Protein AF-A0A932SXC4-F1 (afdb_monomer)

Structure (mmCIF, N/CA/C/O backbone):
data_AF-A0A932SXC4-F1
#
_entry.id   AF-A0A932SXC4-F1
#
loop_
_atom_site.group_PDB
_atom_site.id
_atom_site.type_symbol
_atom_site.label_atom_id
_atom_site.label_alt_id
_atom_site.label_comp_id
_atom_site.label_asym_id
_atom_site.label_entity_id
_atom_site.label_seq_id
_atom_site.pdbx_PDB_ins_code
_atom_site.Cartn_x
_atom_site.Cartn_y
_atom_site.Cartn_z
_atom_site.occupancy
_atom_site.B_iso_or_equiv
_atom_site.auth_seq_id
_atom_site.auth_comp_id
_atom_site.auth_asym_id
_atom_site.auth_atom_id
_atom_site.pdbx_PDB_model_num
ATOM 1 N N . MET A 1 1 ? -8.752 31.757 34.478 1.00 38.50 1 MET A N 1
ATOM 2 C CA . MET A 1 1 ? -9.252 31.688 33.086 1.00 38.50 1 MET A CA 1
ATOM 3 C C . MET A 1 1 ? -8.107 31.990 32.133 1.00 38.50 1 MET A C 1
ATOM 5 O O . MET A 1 1 ? -7.821 33.153 31.908 1.00 38.50 1 MET A O 1
ATOM 9 N N . GLN A 1 2 ? -7.452 30.967 31.588 1.00 26.38 2 GLN A N 1
ATOM 10 C CA . GLN A 1 2 ? -6.594 31.089 30.406 1.00 26.38 2 GLN A CA 1
ATOM 11 C C . GLN A 1 2 ? -6.816 29.826 29.571 1.00 26.38 2 GLN A C 1
ATOM 13 O O . GLN A 1 2 ? -6.597 28.712 30.039 1.00 26.38 2 GLN A O 1
ATOM 18 N N . ARG A 1 3 ? -7.388 30.009 28.377 1.00 30.02 3 ARG A N 1
ATOM 19 C CA . ARG A 1 3 ? -7.634 28.947 27.399 1.00 30.02 3 ARG A CA 1
ATOM 20 C C . ARG A 1 3 ? -6.317 28.657 26.683 1.00 30.02 3 ARG A C 1
ATOM 22 O O . ARG A 1 3 ? -5.789 29.543 26.020 1.00 30.02 3 ARG A O 1
ATOM 29 N N . LEU A 1 4 ? -5.813 27.433 26.815 1.00 27.36 4 LEU A N 1
ATOM 30 C CA . LEU A 1 4 ? -4.710 26.934 25.995 1.00 27.36 4 LEU A CA 1
ATOM 31 C C . LEU A 1 4 ? -5.206 26.653 24.560 1.00 27.36 4 LEU A C 1
ATOM 33 O O . LEU A 1 4 ? -6.362 26.254 24.380 1.0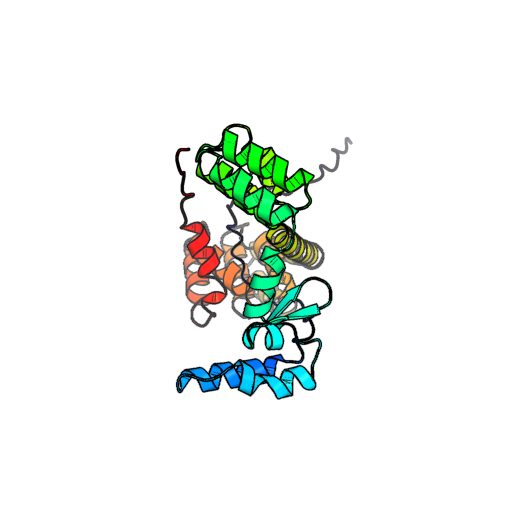0 27.36 4 LEU A O 1
ATOM 37 N N . PRO A 1 5 ? -4.373 26.901 23.535 1.00 26.62 5 PRO A N 1
ATOM 38 C CA . PRO A 1 5 ? -4.768 26.830 22.134 1.00 26.62 5 PRO A CA 1
ATOM 39 C C . PRO A 1 5 ? -4.955 25.383 21.664 1.00 26.62 5 PRO A C 1
ATOM 41 O O . PRO A 1 5 ? -4.246 24.471 22.083 1.00 26.62 5 PRO A O 1
ATOM 44 N N . ARG A 1 6 ? -5.917 25.189 20.753 1.00 29.78 6 ARG A N 1
ATOM 45 C CA . ARG A 1 6 ? -6.132 23.946 20.001 1.00 29.78 6 ARG A CA 1
ATOM 46 C C . ARG A 1 6 ? -4.897 23.662 19.146 1.00 29.78 6 ARG A C 1
ATOM 48 O O . ARG A 1 6 ? -4.741 24.228 18.066 1.00 29.78 6 ARG A O 1
ATOM 55 N N . ILE A 1 7 ? -4.020 22.802 19.649 1.00 27.78 7 ILE A N 1
ATOM 56 C CA . ILE A 1 7 ? -2.919 22.231 18.879 1.00 27.78 7 ILE A CA 1
ATOM 57 C C . ILE A 1 7 ? -3.555 21.300 17.845 1.00 27.78 7 ILE A C 1
ATOM 59 O O . ILE A 1 7 ? -4.244 20.344 18.198 1.00 27.78 7 ILE A O 1
ATOM 63 N N . HIS A 1 8 ? -3.367 21.628 16.568 1.00 26.97 8 HIS A N 1
ATOM 64 C CA . HIS A 1 8 ? -3.621 20.714 15.465 1.00 26.97 8 HIS A CA 1
ATOM 65 C C . HIS A 1 8 ? -2.726 19.496 15.697 1.00 26.97 8 HIS A C 1
ATOM 67 O O . HIS A 1 8 ? -1.505 19.600 15.592 1.00 26.97 8 HIS A O 1
ATOM 73 N N . ALA A 1 9 ? -3.327 18.377 16.099 1.00 27.02 9 ALA A N 1
ATOM 74 C CA . ALA A 1 9 ? -2.619 17.123 16.268 1.00 27.02 9 ALA A CA 1
ATOM 75 C C . ALA A 1 9 ? -2.136 16.673 14.886 1.00 27.02 9 ALA A C 1
ATOM 77 O O . ALA A 1 9 ? -2.895 16.130 14.086 1.00 27.02 9 ALA A O 1
ATOM 78 N N . ALA A 1 10 ? -0.866 16.956 14.602 1.00 27.44 10 ALA A N 1
ATOM 79 C CA . ALA A 1 10 ? -0.106 16.212 13.623 1.00 27.44 10 ALA A CA 1
ATOM 80 C C . ALA A 1 10 ? -0.252 14.732 13.988 1.00 27.44 10 ALA A C 1
ATOM 82 O O . ALA A 1 10 ? 0.024 14.331 15.120 1.00 27.44 10 ALA A O 1
ATOM 83 N N . ILE A 1 11 ? -0.773 13.962 13.040 1.00 33.47 11 ILE A N 1
ATOM 84 C CA . ILE A 1 11 ? -1.007 12.530 13.145 1.00 33.47 11 ILE A CA 1
ATOM 85 C C . ILE A 1 11 ? 0.356 11.853 13.340 1.00 33.47 11 ILE A C 1
ATOM 87 O O . ILE A 1 11 ? 1.058 11.516 12.391 1.00 33.47 11 ILE A O 1
ATOM 91 N N . ALA A 1 12 ? 0.757 11.690 14.596 1.00 26.03 12 ALA A N 1
ATOM 92 C CA . ALA A 1 12 ? 1.793 10.760 14.993 1.00 26.03 12 ALA A CA 1
ATOM 93 C C . ALA A 1 12 ? 1.122 9.391 15.130 1.00 26.03 12 ALA A C 1
ATOM 95 O O . ALA A 1 12 ? 0.812 8.937 16.230 1.00 26.03 12 ALA A O 1
ATOM 96 N N . VAL A 1 13 ? 0.866 8.736 13.992 1.00 31.31 13 VAL A N 1
ATOM 97 C CA . VAL A 1 13 ? 0.815 7.271 13.995 1.00 31.31 13 VAL A CA 1
ATOM 98 C C . VAL A 1 13 ? 2.176 6.853 14.530 1.00 31.31 13 VAL A C 1
ATOM 100 O O . VAL A 1 13 ? 3.196 7.204 13.935 1.00 31.31 13 VAL A O 1
ATOM 103 N N . ALA A 1 14 ? 2.195 6.191 15.688 1.00 29.25 14 ALA A N 1
ATOM 104 C CA . ALA A 1 14 ? 3.387 5.539 16.204 1.00 29.25 14 ALA A CA 1
ATOM 105 C C . ALA A 1 14 ? 4.093 4.855 15.032 1.00 29.25 14 ALA A C 1
ATOM 107 O O . ALA A 1 14 ? 3.451 4.095 14.309 1.00 29.25 14 ALA A O 1
ATOM 108 N N . SER A 1 15 ? 5.359 5.212 14.808 1.00 30.55 15 SER A N 1
ATOM 109 C CA . SER A 1 15 ? 6.191 4.795 13.683 1.00 30.55 15 SER A CA 1
ATOM 110 C C . SER A 1 15 ? 6.248 3.274 13.557 1.00 30.55 15 SER A C 1
ATOM 112 O O . SER A 1 15 ? 7.200 2.630 13.979 1.00 30.55 15 SER A O 1
ATOM 114 N N . PHE A 1 16 ? 5.221 2.695 12.956 1.00 33.56 16 PHE A N 1
ATOM 115 C CA . PHE A 1 16 ? 5.230 1.359 12.417 1.00 33.56 16 PHE A CA 1
ATOM 116 C C . PHE A 1 16 ? 5.401 1.536 10.925 1.00 33.56 16 PHE A C 1
ATOM 118 O O . PHE A 1 16 ? 4.576 2.148 10.245 1.00 33.56 16 PHE A O 1
ATOM 125 N N . SER A 1 17 ? 6.531 1.050 10.425 1.00 31.55 17 SER A N 1
ATOM 126 C CA . SER A 1 17 ? 6.811 0.952 9.005 1.00 31.55 17 SER A CA 1
ATOM 127 C C . SER A 1 17 ? 5.736 0.085 8.355 1.00 31.55 17 SER A C 1
ATOM 129 O O . SER A 1 17 ? 5.894 -1.122 8.238 1.00 31.55 17 SER A O 1
ATOM 131 N N . ILE A 1 18 ? 4.627 0.689 7.928 1.00 33.00 18 ILE A N 1
ATOM 132 C CA . ILE A 1 18 ? 3.672 0.034 7.042 1.00 33.00 18 ILE A CA 1
ATOM 133 C C . ILE A 1 18 ? 4.415 -0.128 5.723 1.00 33.00 18 ILE A C 1
ATOM 135 O O . ILE A 1 18 ? 4.491 0.801 4.919 1.00 33.00 18 ILE A O 1
ATOM 139 N N . ALA A 1 19 ? 5.045 -1.280 5.507 1.00 32.97 19 ALA A N 1
ATOM 140 C CA . ALA A 1 19 ? 5.351 -1.719 4.162 1.00 32.97 19 ALA A CA 1
ATOM 141 C C . ALA A 1 19 ? 4.009 -1.721 3.421 1.00 32.97 19 ALA A C 1
ATOM 143 O O . ALA A 1 19 ? 3.179 -2.579 3.673 1.00 32.97 19 ALA A O 1
ATOM 144 N N . VAL A 1 20 ? 3.757 -0.701 2.595 1.00 32.03 20 VAL A N 1
ATOM 145 C CA . VAL A 1 20 ? 2.617 -0.688 1.680 1.00 32.03 20 VAL A CA 1
ATOM 146 C C . VAL A 1 20 ? 2.883 -1.837 0.721 1.00 32.03 20 VAL A C 1
ATOM 148 O O . VAL A 1 20 ? 3.685 -1.701 -0.206 1.00 32.03 20 VAL A O 1
ATOM 151 N N . THR A 1 21 ? 2.323 -3.007 1.016 1.00 36.81 21 THR A N 1
ATOM 152 C CA . THR A 1 21 ? 2.268 -4.087 0.046 1.00 36.81 21 THR A CA 1
ATOM 153 C C . THR A 1 21 ? 0.982 -3.898 -0.734 1.00 36.81 21 THR A C 1
ATOM 155 O O . THR A 1 21 ? -0.103 -3.805 -0.168 1.00 36.81 21 THR A O 1
ATOM 158 N N . ALA A 1 22 ? 1.127 -3.737 -2.046 1.00 36.59 22 ALA A N 1
ATOM 159 C CA . ALA A 1 22 ? 0.015 -3.547 -2.956 1.00 36.59 22 ALA A CA 1
ATOM 160 C C . ALA A 1 22 ? -0.893 -4.787 -2.919 1.00 36.59 22 ALA A C 1
ATOM 162 O O . ALA A 1 22 ? -0.604 -5.784 -3.576 1.00 36.59 22 ALA A O 1
ATOM 163 N N . HIS A 1 23 ? -1.977 -4.724 -2.144 1.00 37.56 23 HIS A N 1
ATOM 164 C CA . HIS A 1 23 ? -3.105 -5.648 -2.223 1.00 37.56 23 HIS A CA 1
ATOM 165 C C . HIS A 1 23 ? -4.335 -4.830 -2.591 1.00 37.56 23 HIS A C 1
ATOM 167 O O . HIS A 1 23 ? -4.893 -4.065 -1.804 1.00 37.56 23 HIS A O 1
ATOM 173 N N . GLY A 1 24 ? -4.687 -4.921 -3.872 1.00 32.81 24 GLY A N 1
ATOM 174 C CA . GLY A 1 24 ? -5.761 -4.151 -4.471 1.00 32.81 24 GLY A CA 1
ATOM 175 C C . GLY A 1 24 ? -7.122 -4.580 -3.940 1.00 32.81 24 GLY A C 1
ATOM 176 O O . GLY A 1 24 ? -7.718 -5.527 -4.443 1.00 32.81 24 GLY A O 1
ATOM 177 N N . ALA A 1 25 ? -7.672 -3.816 -3.000 1.00 35.31 25 ALA A N 1
ATOM 178 C CA . ALA A 1 25 ? -9.115 -3.722 -2.859 1.00 35.31 25 ALA A CA 1
ATOM 179 C C . ALA A 1 25 ? -9.651 -2.991 -4.099 1.00 35.31 25 ALA A C 1
ATOM 181 O O . ALA A 1 25 ? -9.378 -1.807 -4.307 1.00 35.31 25 ALA A O 1
ATOM 182 N N . THR A 1 26 ? -10.382 -3.704 -4.956 1.00 33.31 26 THR A N 1
ATOM 183 C CA . THR A 1 26 ? -11.013 -3.120 -6.145 1.00 33.31 26 THR A CA 1
ATOM 184 C C . THR A 1 26 ? -11.903 -1.935 -5.743 1.00 33.31 26 THR A C 1
ATOM 186 O O . THR A 1 26 ? -12.830 -2.128 -4.949 1.00 33.31 26 THR A O 1
ATOM 189 N N . PRO A 1 27 ? -11.674 -0.722 -6.281 1.00 35.06 27 PRO A N 1
ATOM 190 C CA . PRO A 1 27 ? -12.531 0.420 -6.001 1.00 35.06 27 PRO A CA 1
ATOM 191 C C . PRO A 1 27 ? -13.965 0.145 -6.472 1.00 35.06 27 PRO A C 1
ATOM 193 O O . PRO A 1 27 ? -14.179 -0.438 -7.534 1.00 35.06 27 PRO A O 1
ATOM 196 N N . LYS A 1 28 ? -14.959 0.637 -5.718 1.00 43.12 28 LYS A N 1
ATOM 197 C CA . LYS A 1 28 ? -16.394 0.613 -6.080 1.00 43.12 28 LYS A CA 1
ATOM 198 C C . LYS A 1 28 ? -16.747 1.429 -7.333 1.00 43.12 28 LYS A C 1
ATOM 200 O O . LYS A 1 28 ? -17.868 1.330 -7.815 1.00 43.12 28 LYS A O 1
ATOM 205 N N . ASN A 1 29 ? -15.789 2.160 -7.900 1.00 42.41 29 ASN A N 1
ATOM 206 C CA . ASN A 1 29 ? -15.778 2.459 -9.326 1.00 42.41 29 ASN A CA 1
ATOM 207 C C . ASN A 1 29 ? -14.933 1.382 -9.992 1.00 42.41 29 ASN A C 1
ATOM 209 O O . ASN A 1 29 ? -13.748 1.595 -10.251 1.00 42.41 29 ASN A O 1
ATOM 213 N N . SER A 1 30 ? -15.523 0.205 -10.216 1.00 40.00 30 SER A N 1
ATOM 214 C CA . SER A 1 30 ? -14.860 -0.805 -11.028 1.00 40.00 30 SER A CA 1
ATOM 215 C C . SER A 1 30 ? -14.543 -0.132 -12.354 1.00 40.00 30 SER A C 1
ATOM 217 O O . SER A 1 30 ? -15.469 0.275 -13.066 1.00 40.00 30 SER A O 1
ATOM 219 N N . VAL A 1 31 ? -13.256 0.017 -12.675 1.00 53.31 31 VAL A N 1
ATOM 220 C CA . VAL A 1 31 ? -12.836 0.234 -14.058 1.00 53.31 31 VAL A CA 1
ATOM 221 C C . VAL A 1 31 ? -13.637 -0.778 -14.856 1.00 53.31 31 VAL A C 1
ATOM 223 O O . VAL A 1 31 ? -13.570 -1.973 -14.541 1.00 53.31 31 VAL A O 1
ATOM 226 N N . LYS A 1 32 ? -14.501 -0.297 -15.764 1.00 66.94 32 LYS A N 1
ATOM 227 C CA . LYS A 1 32 ? -15.350 -1.195 -16.548 1.00 66.94 32 LYS A CA 1
ATOM 228 C C . LYS A 1 32 ? -14.421 -2.276 -17.094 1.00 66.94 32 LYS A C 1
ATOM 230 O O . LYS A 1 32 ? -13.385 -1.914 -17.660 1.00 66.94 32 LYS A O 1
ATOM 235 N N . PRO A 1 33 ? -14.711 -3.560 -16.827 1.00 76.31 33 PRO A N 1
ATOM 236 C CA . PRO A 1 33 ? -13.824 -4.619 -17.258 1.00 76.31 33 PRO A CA 1
ATOM 237 C C . PRO A 1 33 ? -13.622 -4.464 -18.759 1.00 76.31 33 PRO A C 1
ATOM 239 O O . PRO A 1 33 ? -14.578 -4.186 -19.484 1.00 76.31 33 PRO A O 1
ATOM 242 N N . ASP A 1 34 ? -12.368 -4.571 -19.190 1.00 88.44 34 ASP A N 1
ATOM 243 C CA . ASP A 1 34 ? -12.023 -4.430 -20.597 1.00 88.44 34 ASP A CA 1
ATOM 244 C C . ASP A 1 34 ? -12.934 -5.352 -21.437 1.00 88.44 34 ASP A C 1
ATOM 246 O O . ASP A 1 34 ? -13.128 -6.517 -21.064 1.00 88.44 34 ASP A O 1
ATOM 250 N N . PRO A 1 35 ? -13.532 -4.848 -22.531 1.00 89.88 35 PRO A N 1
ATOM 251 C CA . PRO A 1 35 ? -14.555 -5.572 -23.283 1.00 89.88 35 PRO A CA 1
ATOM 252 C C . PRO A 1 35 ? -14.059 -6.903 -23.878 1.00 89.88 35 PRO A C 1
ATOM 254 O O . PRO A 1 35 ? -14.869 -7.791 -24.135 1.00 89.88 35 PRO A O 1
ATOM 257 N N . GLY A 1 36 ? -12.744 -7.094 -24.031 1.00 89.75 36 GLY A N 1
ATOM 258 C CA . GLY A 1 36 ? -12.141 -8.352 -24.482 1.00 89.75 36 GLY A CA 1
ATOM 259 C C . GLY A 1 36 ? -11.790 -9.341 -23.363 1.00 89.75 36 GLY A C 1
ATOM 260 O O . GLY A 1 36 ? -11.196 -10.387 -23.639 1.00 89.75 36 GLY A O 1
ATOM 261 N N . ARG A 1 37 ? -12.133 -9.055 -22.096 1.00 91.88 37 ARG A N 1
ATOM 262 C CA . ARG A 1 37 ? -11.697 -9.844 -20.923 1.00 91.88 37 ARG A CA 1
ATOM 263 C C . ARG A 1 37 ? -12.076 -11.310 -20.994 1.00 91.88 37 ARG A C 1
ATOM 265 O O . ARG A 1 37 ? -11.258 -12.163 -20.649 1.00 91.88 37 ARG A O 1
ATOM 272 N N . ASP A 1 38 ? -13.291 -11.616 -21.420 1.00 91.56 38 ASP A N 1
ATOM 273 C CA . ASP A 1 38 ? -13.766 -12.998 -21.440 1.00 91.56 38 ASP A CA 1
ATOM 274 C C . ASP A 1 38 ? -13.160 -13.791 -22.599 1.00 91.56 38 ASP A C 1
ATOM 276 O O . ASP A 1 38 ? -12.779 -14.947 -22.412 1.00 91.56 38 ASP A O 1
ATOM 280 N N . ALA A 1 39 ? -12.946 -13.150 -23.751 1.00 92.94 39 ALA A N 1
ATOM 281 C CA . ALA A 1 39 ? -12.230 -13.754 -24.871 1.00 92.94 39 ALA A CA 1
ATOM 282 C C . ALA A 1 39 ? -10.783 -14.103 -24.488 1.00 92.94 39 ALA A C 1
ATOM 284 O O . ALA A 1 39 ? -10.356 -15.243 -24.667 1.00 92.94 39 ALA A O 1
ATOM 285 N N . VAL A 1 40 ? -10.057 -13.162 -23.871 1.00 93.88 40 VAL A N 1
ATOM 286 C CA . VAL A 1 40 ? -8.695 -13.401 -23.367 1.00 93.88 40 VAL A CA 1
ATOM 287 C C . VAL A 1 40 ? -8.669 -14.527 -22.340 1.00 93.88 40 VAL A C 1
ATOM 289 O O . VAL A 1 40 ? -7.823 -15.414 -22.418 1.00 93.88 40 VAL A O 1
ATOM 292 N N . ARG A 1 41 ? -9.612 -14.536 -21.394 1.00 93.19 41 ARG A N 1
ATOM 293 C CA . ARG A 1 41 ? -9.702 -15.590 -20.375 1.00 93.19 41 ARG A CA 1
ATOM 294 C C . ARG A 1 41 ? -9.872 -16.976 -20.999 1.00 93.19 41 ARG A C 1
ATOM 296 O O . ARG A 1 41 ? -9.251 -17.924 -20.526 1.00 93.19 41 ARG A O 1
ATOM 303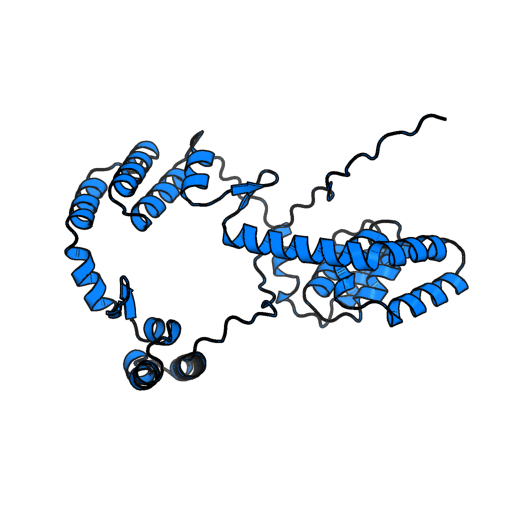 N N . ASN A 1 42 ? -10.692 -17.095 -22.041 1.00 91.69 42 ASN A N 1
ATOM 304 C CA . ASN A 1 42 ? -10.916 -18.361 -22.738 1.00 91.69 42 ASN A CA 1
ATOM 305 C C . ASN A 1 42 ? -9.655 -18.842 -23.464 1.00 91.69 42 ASN A C 1
ATOM 307 O O . ASN A 1 42 ? -9.296 -20.009 -23.336 1.00 91.69 42 ASN A O 1
ATOM 311 N N . VAL A 1 43 ? -8.949 -17.936 -24.145 1.00 94.25 43 VAL A N 1
ATOM 312 C CA . VAL A 1 43 ? -7.678 -18.233 -24.825 1.00 94.25 43 VAL A CA 1
ATOM 313 C C . VAL A 1 43 ? -6.614 -18.691 -23.827 1.00 94.25 43 VAL A C 1
ATOM 315 O O . VAL A 1 43 ? -6.010 -19.741 -24.015 1.00 94.25 43 VAL A O 1
ATOM 318 N N . LEU A 1 44 ? -6.446 -17.980 -22.708 1.00 90.69 44 LEU A N 1
ATOM 319 C CA . LEU A 1 44 ? -5.492 -18.373 -21.664 1.00 90.69 44 LEU A CA 1
ATOM 320 C C . LEU A 1 44 ? -5.832 -19.732 -21.036 1.00 90.69 44 LEU A C 1
ATOM 322 O O . LEU A 1 44 ? -4.931 -20.491 -20.702 1.00 90.69 44 LEU A O 1
ATOM 326 N N . ARG A 1 45 ? -7.120 -20.072 -20.891 1.00 89.88 45 ARG A N 1
ATOM 327 C CA . ARG A 1 45 ? -7.539 -21.410 -20.438 1.00 89.88 45 ARG A CA 1
ATOM 328 C C . ARG A 1 45 ? -7.232 -22.494 -21.467 1.00 89.88 45 ARG A C 1
ATOM 330 O O . ARG A 1 45 ? -6.796 -23.569 -21.075 1.00 89.88 45 ARG A O 1
ATOM 337 N N . ALA A 1 46 ? -7.454 -22.227 -22.754 1.00 87.25 46 ALA A N 1
ATOM 338 C CA . ALA A 1 46 ? -7.137 -23.172 -23.823 1.00 87.25 46 ALA A CA 1
ATOM 339 C C . ALA A 1 46 ? -5.628 -23.453 -23.905 1.00 87.25 46 ALA A C 1
ATOM 341 O O . ALA A 1 46 ? -5.228 -24.585 -24.149 1.00 87.25 46 ALA A O 1
ATOM 342 N N . GLU A 1 47 ? -4.795 -22.452 -23.620 1.00 90.44 47 GLU A N 1
ATOM 343 C CA . GLU A 1 47 ? -3.339 -22.598 -23.603 1.00 90.44 47 GLU A CA 1
ATOM 344 C C . GLU A 1 47 ? -2.822 -23.527 -22.498 1.00 90.44 47 GLU A C 1
ATOM 346 O O . GLU A 1 47 ? -1.796 -24.182 -22.664 1.00 90.44 47 GLU A O 1
ATOM 351 N N . VAL A 1 48 ? -3.552 -23.646 -21.383 1.00 89.88 48 VAL A N 1
ATOM 352 C CA . VAL A 1 48 ? -3.230 -24.630 -20.335 1.00 89.88 48 VAL A CA 1
ATOM 353 C C . VAL A 1 48 ? -3.275 -26.058 -20.891 1.00 89.88 48 VAL A C 1
ATOM 355 O O . VAL A 1 48 ? -2.531 -26.918 -20.425 1.00 89.88 48 VAL A O 1
ATOM 358 N N . ALA A 1 49 ? -4.114 -26.317 -21.899 1.00 89.00 49 ALA A N 1
ATOM 359 C CA . ALA A 1 49 ? -4.224 -27.624 -22.543 1.00 89.00 49 ALA A CA 1
ATOM 360 C C . ALA A 1 49 ? -3.150 -27.873 -23.621 1.00 89.00 49 ALA A C 1
ATOM 362 O O . ALA A 1 49 ? -3.003 -29.009 -24.072 1.00 89.00 49 ALA A O 1
ATOM 363 N N . GLY A 1 50 ? -2.396 -26.849 -24.034 1.00 88.44 50 GLY A N 1
ATOM 364 C CA . GLY A 1 50 ? -1.310 -26.979 -25.003 1.00 88.44 50 GLY A CA 1
ATOM 365 C C . GLY A 1 50 ? -1.006 -25.685 -25.766 1.00 88.44 50 GLY A C 1
ATOM 366 O O . GLY A 1 50 ? -1.720 -24.693 -25.624 1.00 88.44 50 GLY A O 1
ATOM 367 N N . PRO A 1 51 ? 0.051 -25.673 -26.600 1.00 91.38 51 PRO A N 1
ATOM 368 C CA . PRO A 1 51 ? 0.409 -24.508 -27.400 1.00 91.38 51 PRO A CA 1
ATOM 369 C C . PRO A 1 51 ? -0.739 -24.081 -28.316 1.00 91.38 51 PRO A C 1
ATOM 371 O O . PRO A 1 51 ? -1.300 -24.896 -29.049 1.00 91.38 51 PRO A O 1
ATOM 374 N N . ILE A 1 52 ? -1.055 -22.789 -28.310 1.00 93.56 52 ILE A N 1
ATOM 375 C CA . ILE A 1 52 ? -2.083 -22.201 -29.168 1.00 93.56 52 ILE A CA 1
ATOM 376 C C . ILE A 1 52 ? -1.555 -20.956 -29.874 1.00 93.56 52 ILE A C 1
ATOM 378 O O . ILE A 1 52 ? -0.692 -20.243 -29.361 1.00 93.56 52 ILE A O 1
ATOM 382 N N . ASP A 1 53 ? -2.141 -20.640 -31.027 1.00 92.62 53 ASP A N 1
ATOM 383 C CA . ASP A 1 53 ? -1.982 -19.330 -31.650 1.00 92.62 53 ASP A CA 1
ATOM 384 C C . ASP A 1 53 ? -2.986 -18.345 -31.033 1.00 92.62 53 ASP A C 1
ATOM 386 O O . ASP A 1 53 ? -4.142 -18.237 -31.458 1.00 92.62 53 ASP A O 1
ATOM 390 N N . ARG A 1 54 ? -2.539 -17.619 -29.999 1.00 92.75 54 ARG A N 1
ATOM 391 C CA . ARG A 1 54 ? -3.358 -16.602 -29.321 1.00 92.75 54 ARG A CA 1
ATOM 392 C C . ARG A 1 54 ? -3.867 -15.532 -30.288 1.00 92.75 54 ARG A C 1
ATOM 394 O O . ARG A 1 54 ? -4.983 -15.051 -30.121 1.00 92.75 54 ARG A O 1
ATOM 401 N N . ARG A 1 55 ? -3.077 -15.159 -31.301 1.00 92.69 55 ARG A N 1
ATOM 402 C CA . ARG A 1 55 ? -3.439 -14.106 -32.258 1.00 92.69 55 ARG A CA 1
ATOM 403 C C . ARG A 1 55 ? -4.602 -14.550 -33.131 1.00 92.69 55 ARG A C 1
ATOM 405 O O . ARG A 1 55 ? -5.573 -13.809 -33.254 1.00 92.69 55 ARG A O 1
ATOM 412 N N . ALA A 1 56 ? -4.530 -15.760 -33.681 1.00 93.88 56 ALA A N 1
ATOM 413 C CA . ALA A 1 56 ? -5.622 -16.322 -34.468 1.00 93.88 56 ALA A CA 1
ATOM 414 C C . ALA A 1 56 ? -6.911 -16.451 -33.638 1.00 93.88 56 ALA A C 1
ATOM 416 O O . ALA A 1 56 ? -7.984 -16.069 -34.100 1.00 93.88 56 ALA A O 1
ATOM 417 N N . GLN A 1 57 ? -6.811 -16.916 -32.387 1.00 94.38 57 GLN A N 1
ATOM 418 C CA . GLN A 1 57 ? -7.986 -17.084 -31.523 1.00 94.38 57 GLN A CA 1
ATOM 419 C C . GLN A 1 57 ? -8.611 -15.759 -31.059 1.00 94.38 57 GLN A C 1
ATOM 421 O O . GLN A 1 57 ? -9.818 -15.700 -30.820 1.00 94.38 57 GLN A O 1
ATOM 426 N N . LEU A 1 58 ? -7.820 -14.689 -30.950 1.00 96.31 58 LEU A N 1
ATOM 427 C CA . LEU A 1 58 ? -8.300 -13.368 -30.533 1.00 96.31 58 LEU A CA 1
ATOM 428 C C . LEU A 1 58 ? -8.743 -12.471 -31.696 1.00 96.31 58 LEU A C 1
ATOM 430 O O . LEU A 1 58 ? -9.333 -11.425 -31.433 1.00 96.31 58 LEU A O 1
ATOM 434 N N . ALA A 1 59 ? -8.530 -12.863 -32.957 1.00 94.62 59 ALA A N 1
ATOM 435 C CA . ALA A 1 59 ? -8.822 -12.025 -34.127 1.00 94.62 59 ALA A CA 1
ATOM 436 C C . ALA A 1 59 ? -10.279 -11.515 -34.160 1.00 94.62 59 ALA A C 1
ATOM 438 O O . ALA A 1 59 ? -10.515 -10.316 -34.272 1.00 94.62 59 ALA A O 1
ATOM 439 N N . ASN A 1 60 ? -11.254 -12.407 -33.956 1.00 93.62 60 ASN A N 1
ATOM 440 C CA . ASN A 1 60 ? -12.681 -12.049 -33.922 1.00 93.62 60 ASN A CA 1
ATOM 441 C C . ASN A 1 60 ? -13.032 -11.166 -32.707 1.00 93.62 60 ASN A C 1
ATOM 443 O O . ASN A 1 60 ? -13.860 -10.262 -32.790 1.00 93.62 60 ASN A O 1
ATOM 447 N N . ALA A 1 61 ? -12.394 -11.407 -31.557 1.00 93.06 61 ALA A N 1
ATOM 448 C CA . ALA A 1 61 ? -12.609 -10.585 -30.368 1.00 93.06 61 ALA A CA 1
ATOM 449 C C . ALA A 1 61 ? -12.098 -9.153 -30.583 1.00 93.06 61 ALA A C 1
ATOM 451 O O . ALA A 1 61 ? -12.779 -8.206 -30.204 1.00 93.06 61 ALA A O 1
ATOM 452 N N . ILE A 1 62 ? -10.944 -8.999 -31.235 1.00 95.19 62 ILE A N 1
ATOM 453 C CA . ILE A 1 62 ? -10.373 -7.699 -31.607 1.00 95.19 62 ILE A CA 1
ATOM 454 C C . ILE A 1 62 ? -11.274 -6.966 -32.605 1.00 95.19 62 ILE A C 1
ATOM 456 O O . ILE A 1 62 ? -11.542 -5.785 -32.415 1.00 95.19 62 ILE A O 1
ATOM 460 N N . GLU A 1 63 ? -11.804 -7.661 -33.613 1.00 94.31 63 GLU A N 1
ATOM 461 C CA . GLU A 1 63 ? -12.731 -7.070 -34.587 1.00 94.31 63 GLU A CA 1
ATOM 462 C C . GLU A 1 63 ? -14.016 -6.549 -33.919 1.00 94.31 63 GLU A C 1
ATOM 464 O O . GLU A 1 63 ? -14.468 -5.440 -34.199 1.00 94.31 63 GLU A O 1
ATOM 469 N N . LYS A 1 64 ? -14.579 -7.317 -32.978 1.00 93.62 64 LYS A N 1
ATOM 470 C CA . LYS A 1 64 ? -15.790 -6.933 -32.232 1.00 93.62 64 LYS A CA 1
ATOM 471 C C . LYS A 1 64 ? -15.542 -5.898 -31.142 1.00 93.62 64 LYS A C 1
ATOM 473 O O . LYS A 1 64 ? -16.467 -5.187 -30.755 1.00 93.62 64 LYS A O 1
ATOM 478 N N . THR A 1 65 ? -14.324 -5.844 -30.608 1.00 92.31 65 THR A N 1
ATOM 479 C CA . THR A 1 65 ? -13.942 -4.940 -29.518 1.00 92.31 65 THR A CA 1
ATOM 480 C C . THR A 1 65 ? -12.620 -4.229 -29.836 1.00 92.31 65 THR A C 1
ATOM 482 O O . THR A 1 65 ? -11.608 -4.486 -29.178 1.00 92.31 65 THR A O 1
ATOM 485 N N . PRO A 1 66 ? -12.606 -3.297 -30.814 1.00 90.19 66 PRO A N 1
ATOM 486 C CA . PRO A 1 66 ? -11.374 -2.628 -31.249 1.00 90.19 66 PRO A CA 1
ATOM 487 C C . PRO A 1 66 ? -10.663 -1.846 -30.133 1.00 90.19 66 PRO A C 1
ATOM 489 O O . PRO A 1 66 ? -9.448 -1.670 -30.160 1.00 90.19 66 PRO A O 1
ATOM 492 N N . ASP A 1 67 ? -11.406 -1.429 -29.107 1.00 88.12 67 ASP A N 1
ATOM 493 C CA . ASP A 1 67 ? -10.871 -0.692 -27.959 1.00 88.12 67 ASP A CA 1
ATOM 494 C C . ASP A 1 67 ? -10.332 -1.597 -26.835 1.00 88.12 67 ASP A C 1
ATOM 496 O O . ASP A 1 67 ? -9.828 -1.095 -25.828 1.00 88.12 67 ASP A O 1
ATOM 500 N N . SER A 1 68 ? -10.420 -2.928 -26.971 1.00 93.00 68 SER A N 1
ATOM 501 C CA . SER A 1 68 ? -9.904 -3.869 -25.971 1.00 93.00 68 SER A CA 1
ATOM 502 C C . SER A 1 68 ? -8.377 -3.860 -25.949 1.00 93.00 68 SER A C 1
ATOM 504 O O . SER A 1 68 ? -7.721 -4.482 -26.789 1.00 93.00 68 SER A O 1
ATOM 506 N N . ALA A 1 69 ? -7.785 -3.200 -24.957 1.00 91.25 69 ALA A N 1
ATOM 507 C CA . ALA A 1 69 ? -6.337 -3.163 -24.810 1.00 91.25 69 ALA A CA 1
ATOM 508 C C . ALA A 1 69 ? -5.772 -4.555 -24.511 1.00 91.25 69 ALA A C 1
ATOM 510 O O . ALA A 1 69 ? -4.750 -4.948 -25.074 1.00 91.25 69 ALA A O 1
ATOM 511 N N . ILE A 1 70 ? -6.455 -5.333 -23.669 1.00 92.69 70 ILE A N 1
ATOM 512 C CA . ILE A 1 70 ? -5.955 -6.653 -23.270 1.00 92.69 70 ILE A CA 1
ATOM 513 C C . ILE A 1 70 ? -6.016 -7.677 -24.408 1.00 92.69 70 ILE A C 1
ATOM 515 O O . ILE A 1 70 ? -5.113 -8.508 -24.499 1.00 92.69 70 ILE A O 1
ATOM 519 N N . ALA A 1 71 ? -7.025 -7.623 -25.290 1.00 95.12 71 ALA A N 1
ATOM 520 C CA . ALA A 1 71 ? -7.103 -8.530 -26.434 1.00 95.12 71 ALA A CA 1
ATOM 521 C C . ALA A 1 71 ? -5.969 -8.248 -27.425 1.00 95.12 71 ALA A C 1
ATOM 523 O O . ALA A 1 71 ? -5.282 -9.174 -27.855 1.00 95.12 71 ALA A O 1
ATOM 524 N N . HIS A 1 72 ? -5.701 -6.969 -27.700 1.00 94.50 72 HIS A N 1
ATOM 525 C CA . HIS A 1 72 ? -4.574 -6.551 -28.529 1.00 94.50 72 HIS A CA 1
ATOM 526 C C . HIS A 1 72 ? -3.234 -7.017 -27.949 1.00 94.50 72 HIS A C 1
ATOM 528 O O . HIS A 1 72 ? -2.436 -7.626 -28.663 1.00 94.50 72 HIS A O 1
ATOM 534 N N . TRP A 1 73 ? -3.000 -6.814 -26.650 1.00 93.06 73 TRP A N 1
ATOM 535 C CA . TRP A 1 73 ? -1.749 -7.227 -26.004 1.00 93.06 73 TRP A CA 1
ATOM 536 C C . TRP A 1 73 ? -1.537 -8.738 -26.091 1.00 93.06 73 TRP A C 1
ATOM 538 O O . TRP A 1 73 ? -0.463 -9.195 -26.480 1.00 93.06 73 TRP A O 1
ATOM 548 N N . GLN A 1 74 ? -2.570 -9.525 -25.787 1.00 94.69 74 GLN A N 1
ATOM 549 C CA . GLN A 1 74 ? -2.486 -10.988 -25.805 1.00 94.69 74 GLN A CA 1
ATOM 550 C C . GLN A 1 74 ? -2.346 -11.570 -27.219 1.00 94.69 74 GLN A C 1
ATOM 552 O O . GLN A 1 74 ? -1.793 -12.657 -27.376 1.00 94.69 74 GLN A O 1
ATOM 557 N N . ALA A 1 75 ? -2.779 -10.839 -28.249 1.00 93.31 75 ALA A N 1
ATOM 558 C CA . ALA A 1 75 ? -2.569 -11.180 -29.657 1.00 93.31 75 ALA A CA 1
ATOM 559 C C . ALA A 1 75 ? -1.211 -10.697 -30.221 1.00 93.31 75 ALA A C 1
ATOM 561 O O . ALA A 1 75 ? -0.916 -10.886 -31.409 1.00 93.31 75 ALA A O 1
ATOM 562 N N . GLY A 1 76 ? -0.370 -10.073 -29.388 1.00 91.56 76 GLY A N 1
ATOM 563 C CA . GLY A 1 76 ? 0.957 -9.590 -29.768 1.00 91.56 76 GLY A CA 1
ATOM 564 C C . GLY A 1 76 ? 0.953 -8.231 -30.470 1.00 91.56 76 GLY A C 1
ATOM 565 O O . GLY A 1 76 ? 1.823 -7.974 -31.303 1.00 91.56 76 GLY A O 1
ATOM 566 N N . TYR A 1 77 ? -0.015 -7.366 -30.168 1.00 91.38 77 TYR A N 1
ATOM 567 C CA . TYR A 1 77 ? -0.020 -5.966 -30.587 1.00 91.38 77 TYR A CA 1
ATOM 568 C C . TYR A 1 77 ? 0.493 -5.072 -29.459 1.00 91.38 77 TYR A C 1
ATOM 570 O O . TYR A 1 77 ? 0.251 -5.311 -28.278 1.00 91.38 77 TYR A O 1
ATOM 578 N N . VAL A 1 78 ? 1.167 -3.997 -29.840 1.00 87.62 78 VAL A N 1
ATOM 579 C CA . VAL A 1 78 ? 1.579 -2.905 -28.965 1.00 87.62 78 VAL A CA 1
ATOM 580 C C . VAL A 1 78 ? 0.937 -1.612 -29.439 1.00 87.62 78 VAL A C 1
ATOM 582 O O . VAL A 1 78 ? 0.711 -1.404 -30.634 1.00 87.62 78 VAL A O 1
ATOM 585 N N . ARG A 1 79 ? 0.630 -0.729 -28.495 1.00 83.06 79 ARG A N 1
ATOM 586 C CA . ARG A 1 79 ? 0.057 0.576 -28.811 1.00 83.06 79 ARG A CA 1
ATOM 587 C C . ARG A 1 79 ? 1.180 1.552 -29.149 1.00 83.06 79 ARG A C 1
ATOM 589 O O . ARG A 1 79 ? 2.035 1.814 -28.308 1.00 83.06 79 ARG A O 1
ATOM 596 N N . ALA A 1 80 ? 1.174 2.086 -30.365 1.00 74.25 80 ALA A N 1
ATOM 597 C CA . ALA A 1 80 ? 2.100 3.111 -30.833 1.00 74.25 80 ALA A CA 1
ATOM 598 C C . ALA A 1 80 ? 1.301 4.372 -31.197 1.00 74.25 80 ALA A C 1
ATOM 600 O O . ALA A 1 80 ? 0.713 4.461 -32.273 1.00 74.25 80 ALA A O 1
ATOM 601 N N . GLY A 1 81 ? 1.255 5.342 -30.280 1.00 74.50 81 GLY A N 1
ATOM 602 C CA . GLY A 1 81 ? 0.372 6.505 -30.408 1.00 74.50 81 GLY A CA 1
ATOM 603 C C . GLY A 1 81 ? -1.103 6.109 -30.276 1.00 74.50 81 GLY A C 1
ATOM 604 O O . GLY A 1 81 ? -1.492 5.458 -29.303 1.00 74.50 81 GLY A O 1
ATOM 605 N N . SER A 1 82 ? -1.927 6.502 -31.248 1.00 77.25 82 SER A N 1
ATOM 606 C CA . SER A 1 82 ? -3.339 6.105 -31.341 1.00 77.25 82 SER A CA 1
ATOM 607 C C . SER A 1 82 ? -3.543 4.683 -31.859 1.00 77.25 82 SER A C 1
ATOM 609 O O . SER A 1 82 ? -4.623 4.135 -31.663 1.00 77.25 82 SER A O 1
ATOM 611 N N . ASP A 1 83 ? -2.522 4.080 -32.471 1.00 82.12 83 ASP A N 1
ATOM 612 C CA . ASP A 1 83 ? -2.705 2.886 -33.291 1.00 82.12 83 ASP A CA 1
ATOM 613 C C . ASP A 1 83 ? -2.207 1.628 -32.581 1.00 82.12 83 ASP A C 1
ATOM 615 O O . ASP A 1 83 ? -1.148 1.611 -31.945 1.00 82.12 83 ASP A O 1
ATOM 619 N N . TRP A 1 84 ? -2.936 0.532 -32.764 1.00 88.62 84 TRP A N 1
ATOM 620 C CA . TRP A 1 84 ? -2.453 -0.803 -32.440 1.00 88.62 84 TRP A CA 1
ATOM 621 C C . TRP A 1 84 ? -1.613 -1.339 -33.592 1.00 88.62 84 TRP A C 1
ATOM 623 O O . TRP A 1 84 ? -2.083 -1.466 -34.721 1.00 88.62 84 TRP A O 1
ATOM 633 N N . ARG A 1 85 ? -0.355 -1.673 -33.312 1.00 88.00 85 ARG A N 1
ATOM 634 C CA . ARG A 1 85 ? 0.566 -2.251 -34.294 1.00 88.00 85 ARG A CA 1
ATOM 635 C C . ARG A 1 85 ? 1.062 -3.584 -33.791 1.00 88.00 85 ARG A C 1
ATOM 637 O O . ARG A 1 85 ? 1.262 -3.758 -32.594 1.00 88.00 85 ARG A O 1
ATOM 644 N N . ARG A 1 86 ? 1.290 -4.530 -34.694 1.00 87.31 86 ARG A N 1
ATOM 645 C CA . ARG A 1 86 ? 1.906 -5.799 -34.310 1.00 87.31 86 ARG A CA 1
ATOM 646 C C . ARG A 1 86 ? 3.280 -5.533 -33.719 1.00 87.31 86 ARG A C 1
ATOM 648 O O . ARG A 1 86 ? 4.015 -4.678 -34.217 1.00 87.31 86 ARG A O 1
ATOM 655 N N . PHE A 1 87 ? 3.635 -6.272 -32.678 1.00 80.31 87 PHE A N 1
ATOM 656 C CA . PHE A 1 87 ? 4.930 -6.132 -32.031 1.00 80.31 87 PHE A CA 1
ATOM 657 C C . PHE A 1 87 ? 6.077 -6.281 -33.042 1.00 80.31 87 PHE A C 1
ATOM 659 O O . PHE A 1 87 ? 6.993 -5.456 -33.065 1.00 80.31 87 PHE A O 1
ATOM 666 N N . GLU A 1 88 ? 5.978 -7.250 -33.956 1.00 75.81 88 GLU A N 1
ATOM 667 C CA . GLU A 1 88 ? 7.017 -7.506 -34.957 1.00 75.81 88 GLU A CA 1
ATOM 668 C C . GLU A 1 88 ? 7.171 -6.357 -35.972 1.00 75.81 88 GLU A C 1
ATOM 670 O O . GLU A 1 88 ? 8.276 -6.082 -36.448 1.00 75.81 88 GLU A O 1
ATOM 675 N N . ASP A 1 89 ? 6.081 -5.643 -36.258 1.00 71.88 89 ASP A N 1
ATOM 676 C CA . ASP A 1 89 ? 6.073 -4.488 -37.161 1.00 71.88 89 ASP A CA 1
ATOM 677 C C . ASP A 1 89 ? 6.525 -3.213 -36.432 1.00 71.88 89 ASP A C 1
ATOM 679 O O . ASP A 1 89 ? 7.219 -2.361 -36.991 1.00 71.88 89 ASP A O 1
ATOM 683 N N . SER A 1 90 ? 6.204 -3.107 -35.140 1.00 59.72 90 SER A N 1
ATOM 684 C CA . SER A 1 90 ? 6.584 -1.984 -34.281 1.00 59.72 90 SER A CA 1
ATOM 685 C C . SER A 1 90 ? 8.092 -1.923 -34.021 1.00 59.72 90 SER A C 1
ATOM 687 O O . SER A 1 90 ? 8.674 -0.838 -34.045 1.00 59.72 90 SER A O 1
ATOM 689 N N . ALA A 1 91 ? 8.756 -3.078 -33.881 1.00 54.88 91 ALA A N 1
ATOM 690 C CA . ALA A 1 91 ? 10.211 -3.161 -33.786 1.00 54.88 91 ALA A CA 1
ATOM 691 C C . ALA A 1 91 ? 10.887 -2.627 -35.060 1.00 54.88 91 ALA A C 1
ATOM 693 O O . ALA A 1 91 ? 11.948 -2.005 -34.983 1.00 54.88 91 ALA A O 1
ATOM 694 N N . ARG A 1 92 ? 10.245 -2.808 -36.223 1.00 52.78 92 ARG A N 1
ATOM 695 C CA . ARG A 1 92 ? 10.730 -2.322 -37.521 1.00 52.78 92 ARG A CA 1
ATOM 696 C C . ARG A 1 92 ? 10.557 -0.807 -37.682 1.00 52.78 92 ARG A C 1
ATOM 698 O O . ARG A 1 92 ? 11.453 -0.157 -38.204 1.00 52.78 92 ARG A O 1
ATOM 705 N N . ALA A 1 93 ? 9.472 -0.236 -37.158 1.00 52.38 93 ALA A N 1
ATOM 706 C CA . ALA A 1 93 ? 9.242 1.214 -37.132 1.00 52.38 93 ALA A CA 1
ATOM 707 C C . ALA A 1 93 ? 10.061 1.949 -36.045 1.00 52.38 93 ALA A C 1
ATOM 709 O O . ALA A 1 93 ? 10.464 3.094 -36.227 1.00 52.38 93 ALA A O 1
ATOM 710 N N . ALA A 1 94 ? 10.379 1.300 -34.922 1.00 53.03 94 ALA A N 1
ATOM 711 C CA . ALA A 1 94 ? 11.269 1.864 -33.900 1.00 53.03 94 ALA A CA 1
ATOM 712 C C . ALA A 1 94 ? 12.731 1.980 -34.383 1.00 53.03 94 ALA A C 1
ATOM 714 O O . ALA A 1 94 ? 13.519 2.740 -33.821 1.00 53.03 94 ALA A O 1
ATOM 715 N N . LEU A 1 95 ? 13.106 1.249 -35.439 1.00 49.88 95 LEU A N 1
ATOM 716 C CA . LEU A 1 95 ? 14.410 1.374 -36.093 1.00 49.88 95 LEU A CA 1
ATOM 717 C C . LEU A 1 95 ? 14.542 2.638 -36.958 1.00 49.88 95 LEU A C 1
ATOM 719 O O . LEU A 1 95 ? 15.667 2.994 -37.294 1.00 49.88 95 LEU A O 1
ATOM 723 N N . SER A 1 96 ? 13.441 3.317 -37.300 1.00 51.56 96 SER A N 1
ATOM 724 C CA . SER A 1 96 ? 13.445 4.440 -38.250 1.00 51.56 96 SER A CA 1
ATOM 725 C C . SER A 1 96 ? 13.331 5.827 -37.612 1.00 51.56 96 SER A C 1
ATOM 727 O O . SER A 1 96 ? 13.349 6.824 -38.327 1.00 51.56 96 SER A O 1
ATOM 729 N N . GLY A 1 97 ? 13.221 5.933 -36.285 1.00 64.94 97 GLY A N 1
ATOM 730 C CA . GLY A 1 97 ? 13.307 7.231 -35.617 1.00 64.94 97 GLY A CA 1
ATOM 731 C C . GLY A 1 97 ? 14.760 7.699 -35.569 1.00 64.94 97 GLY A C 1
ATOM 732 O O . GLY A 1 97 ? 15.563 7.086 -34.866 1.00 64.94 97 GLY A O 1
ATOM 733 N N . GLU A 1 98 ? 15.101 8.790 -36.259 1.00 64.81 98 GLU A N 1
ATOM 734 C CA . GLU A 1 98 ? 16.442 9.410 -36.238 1.00 64.81 98 GLU A CA 1
ATOM 735 C C . GLU A 1 98 ? 16.982 9.568 -34.799 1.00 64.81 98 GLU A C 1
ATOM 737 O O . GLU A 1 98 ? 18.138 9.252 -34.509 1.00 64.81 98 GLU A O 1
ATOM 742 N N . SER A 1 99 ? 16.096 9.915 -33.857 1.00 73.81 99 SER A N 1
ATOM 743 C CA . SER A 1 99 ? 16.390 10.022 -32.421 1.00 73.81 99 SER A CA 1
ATOM 744 C C . SER A 1 99 ? 16.814 8.691 -31.766 1.00 73.81 99 SER A C 1
ATOM 746 O O . SER A 1 99 ? 17.736 8.667 -30.950 1.00 73.81 99 SER A O 1
ATOM 748 N N . LEU A 1 100 ? 16.215 7.553 -32.149 1.00 78.50 100 LEU A N 1
ATOM 749 C CA . LEU A 1 100 ? 16.553 6.228 -31.604 1.00 78.50 100 LEU A CA 1
ATOM 750 C C . LEU A 1 100 ? 17.855 5.663 -32.185 1.00 78.50 100 LEU A C 1
ATOM 752 O O . LEU A 1 100 ? 18.593 4.970 -31.480 1.00 78.50 100 LEU A O 1
ATOM 756 N N . LEU A 1 101 ? 18.167 5.963 -33.447 1.00 83.75 101 LEU A N 1
ATOM 757 C CA . LEU A 1 101 ? 19.466 5.623 -34.032 1.00 83.75 101 LEU A CA 1
ATOM 758 C C . LEU A 1 101 ? 20.588 6.419 -33.358 1.00 83.75 101 LEU A C 1
ATOM 760 O O . LEU A 1 101 ? 21.567 5.823 -32.900 1.00 83.75 101 LEU A O 1
ATOM 764 N N . ALA A 1 102 ? 20.407 7.735 -33.211 1.00 87.25 102 ALA A N 1
ATOM 765 C CA . ALA A 1 102 ? 21.340 8.592 -32.483 1.00 87.25 102 ALA A CA 1
ATOM 766 C C . ALA A 1 102 ? 21.519 8.127 -31.026 1.00 87.25 102 ALA A C 1
ATOM 768 O O . ALA A 1 102 ? 22.646 8.040 -30.537 1.00 87.25 102 ALA A O 1
ATOM 769 N N . TYR A 1 103 ? 20.430 7.730 -30.359 1.00 90.69 103 TYR A N 1
ATOM 770 C CA . TYR A 1 103 ? 20.470 7.168 -29.008 1.00 90.69 103 TYR A CA 1
ATOM 771 C C . TYR A 1 103 ? 21.370 5.933 -28.920 1.00 90.69 103 TYR A C 1
ATOM 773 O O . TYR A 1 103 ? 22.218 5.841 -28.033 1.00 90.69 103 TYR A O 1
ATOM 781 N N . ARG A 1 104 ? 21.223 4.978 -29.846 1.00 90.31 104 ARG A N 1
ATOM 782 C CA . ARG A 1 104 ? 22.024 3.744 -29.842 1.00 90.31 104 ARG A CA 1
ATOM 783 C C . ARG A 1 104 ? 23.508 4.025 -30.035 1.00 90.31 104 ARG A C 1
ATOM 785 O O . ARG A 1 104 ? 24.325 3.420 -29.346 1.00 90.31 104 ARG A O 1
ATOM 792 N N . GLN A 1 105 ? 23.848 4.950 -30.932 1.00 90.62 105 GLN A N 1
ATOM 793 C CA . GLN A 1 105 ? 25.233 5.375 -31.142 1.00 90.62 105 GLN A CA 1
ATOM 794 C C . GLN A 1 105 ? 25.808 6.035 -29.885 1.00 90.62 105 GLN A C 1
ATOM 796 O O . GLN A 1 105 ? 26.916 5.698 -29.469 1.00 90.62 105 GLN A O 1
ATOM 801 N N . GLN A 1 106 ? 25.045 6.928 -29.249 1.00 92.00 106 GLN A N 1
ATOM 802 C CA . GLN A 1 106 ? 25.464 7.598 -28.021 1.00 92.00 106 GLN A CA 1
ATOM 803 C C . GLN A 1 106 ? 25.646 6.596 -26.870 1.00 92.00 106 GLN A C 1
ATOM 805 O O . GLN A 1 106 ? 26.664 6.620 -26.181 1.00 92.00 106 GLN A O 1
ATOM 810 N N . ARG A 1 107 ? 24.705 5.659 -26.704 1.00 94.00 107 ARG A N 1
ATOM 811 C CA . ARG A 1 107 ? 24.769 4.593 -25.695 1.00 94.00 107 ARG A CA 1
ATOM 812 C C . ARG A 1 107 ? 25.979 3.681 -25.888 1.00 94.00 107 ARG A C 1
ATOM 814 O O . ARG A 1 107 ? 26.590 3.297 -24.899 1.00 94.00 107 ARG A O 1
ATOM 821 N N . ALA A 1 108 ? 26.330 3.340 -27.129 1.00 92.81 108 ALA A N 1
ATOM 822 C CA . ALA A 1 108 ? 27.475 2.477 -27.425 1.00 92.81 108 ALA A CA 1
ATOM 823 C C . ALA A 1 108 ? 28.825 3.098 -27.022 1.00 92.81 108 ALA A C 1
ATOM 825 O O . ALA A 1 108 ? 29.782 2.370 -26.782 1.00 92.81 108 ALA A O 1
ATOM 826 N N . ARG A 1 109 ? 28.903 4.433 -26.947 1.00 91.69 109 ARG A N 1
ATOM 827 C CA . ARG A 1 109 ? 30.116 5.174 -26.565 1.00 91.69 109 ARG A CA 1
ATOM 828 C C . ARG A 1 109 ? 30.220 5.445 -25.064 1.00 91.69 109 ARG A C 1
ATOM 830 O O . ARG A 1 109 ? 31.302 5.773 -24.589 1.00 91.69 109 ARG A O 1
ATOM 837 N N . ALA A 1 110 ? 29.111 5.366 -24.335 1.00 91.69 110 ALA A N 1
ATOM 838 C CA . ALA A 1 110 ? 29.067 5.704 -22.919 1.00 91.69 110 ALA A CA 1
ATOM 839 C C . ALA A 1 110 ? 29.651 4.589 -22.048 1.00 91.69 110 ALA A C 1
ATOM 841 O O . ALA A 1 110 ? 29.424 3.402 -22.297 1.00 91.69 110 ALA A O 1
ATOM 842 N N . GLN A 1 111 ? 30.346 4.967 -20.977 1.00 93.50 111 GLN A N 1
ATOM 843 C CA . GLN A 1 111 ? 30.841 3.999 -20.009 1.00 93.50 111 GLN A CA 1
ATOM 844 C C . GLN A 1 111 ? 29.734 3.561 -19.040 1.00 93.50 111 GLN A C 1
ATOM 846 O O . GLN A 1 111 ? 28.696 4.208 -18.866 1.00 93.50 111 GLN A O 1
ATOM 851 N N . ARG A 1 112 ? 29.960 2.431 -18.363 1.00 92.44 112 ARG A N 1
ATOM 852 C CA . ARG A 1 112 ? 29.064 1.912 -17.316 1.00 92.44 112 ARG A CA 1
ATOM 853 C C . ARG A 1 112 ? 29.359 2.567 -15.962 1.00 92.44 112 ARG A C 1
ATOM 855 O O . ARG A 1 112 ? 29.599 1.871 -14.984 1.00 92.44 112 ARG A O 1
ATOM 862 N N . THR A 1 113 ? 29.360 3.897 -15.919 1.00 95.19 113 THR A N 1
ATOM 863 C CA . THR A 1 113 ? 29.569 4.699 -14.700 1.00 95.19 113 THR A CA 1
ATOM 864 C C . THR A 1 113 ? 28.325 5.530 -14.394 1.00 95.19 113 THR A C 1
ATOM 866 O O . THR A 1 113 ? 27.610 5.927 -15.315 1.00 95.19 113 THR A O 1
ATOM 869 N N . ALA A 1 114 ? 28.058 5.819 -13.116 1.00 93.94 114 ALA A N 1
ATOM 870 C CA . ALA A 1 114 ? 26.905 6.627 -12.707 1.00 93.94 114 ALA A CA 1
ATOM 871 C C . ALA A 1 114 ? 26.867 7.988 -13.433 1.00 93.94 114 ALA A C 1
ATOM 873 O O . ALA A 1 114 ? 25.833 8.382 -13.968 1.00 93.94 114 ALA A O 1
ATOM 874 N N . ALA A 1 115 ? 28.018 8.657 -13.553 1.00 94.12 115 ALA A N 1
ATOM 875 C CA . ALA A 1 115 ? 28.136 9.937 -14.248 1.00 94.12 115 ALA A CA 1
ATOM 876 C C . ALA A 1 115 ? 27.772 9.850 -15.742 1.00 94.12 115 ALA A C 1
ATOM 878 O O . ALA A 1 115 ? 27.040 10.700 -16.248 1.00 94.12 115 ALA A O 1
ATOM 879 N N . ASP A 1 116 ? 28.247 8.828 -16.460 1.00 95.38 116 ASP A N 1
ATOM 880 C CA . ASP A 1 116 ? 27.935 8.685 -17.886 1.00 95.38 116 ASP A CA 1
ATOM 881 C C . ASP A 1 116 ? 26.492 8.232 -18.125 1.00 95.38 116 ASP A C 1
ATOM 883 O O . ASP A 1 116 ? 25.858 8.685 -19.080 1.00 95.38 116 ASP A O 1
ATOM 887 N N . GLN A 1 117 ? 25.934 7.399 -17.241 1.00 96.44 117 GLN A N 1
ATOM 888 C CA . GLN A 1 117 ? 24.513 7.055 -17.297 1.00 96.44 117 GLN A CA 1
ATOM 889 C C . GLN A 1 117 ? 23.630 8.287 -17.046 1.00 96.44 117 GLN A C 1
ATOM 891 O O . GLN A 1 117 ? 22.639 8.470 -17.751 1.00 96.44 117 GLN A O 1
ATOM 896 N N . LEU A 1 118 ? 24.009 9.178 -16.123 1.00 95.81 118 LEU A N 1
ATOM 897 C CA . LEU A 1 118 ? 23.263 10.413 -15.874 1.00 95.81 118 LEU A CA 1
ATOM 898 C C . LEU A 1 118 ? 23.297 11.347 -17.093 1.00 95.81 118 LEU A C 1
ATOM 900 O O . LEU A 1 118 ? 22.248 11.815 -17.533 1.00 95.81 118 LEU A O 1
ATOM 904 N N . LYS A 1 119 ? 24.466 11.520 -17.726 1.00 96.12 119 LYS A N 1
ATOM 905 C CA . LYS A 1 119 ? 24.587 12.281 -18.985 1.00 96.12 119 LYS A CA 1
ATOM 906 C C . LYS A 1 119 ? 23.710 11.704 -20.097 1.00 96.12 119 LYS A C 1
ATOM 908 O O . LYS A 1 119 ? 23.099 12.458 -20.854 1.00 96.12 119 LYS A O 1
ATOM 913 N N . LEU A 1 120 ? 23.634 10.375 -20.216 1.00 96.62 120 LEU A N 1
ATOM 914 C CA . LEU A 1 120 ? 22.733 9.727 -21.172 1.00 96.62 120 LEU A CA 1
ATOM 915 C C . LEU A 1 120 ? 21.265 9.991 -20.840 1.00 96.62 120 LEU A C 1
ATOM 917 O O . LEU A 1 120 ? 20.488 10.263 -21.755 1.00 96.62 120 LEU A O 1
ATOM 921 N N . ALA A 1 121 ? 20.883 9.939 -19.563 1.00 96.44 121 ALA A N 1
ATOM 922 C CA 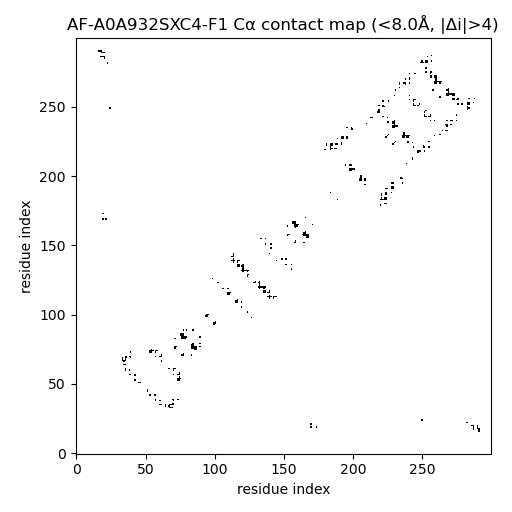. ALA A 1 121 ? 19.526 10.258 -19.137 1.00 96.44 121 ALA A CA 1
ATOM 923 C C . ALA A 1 121 ? 19.146 11.699 -19.515 1.00 96.44 121 ALA A C 1
ATOM 925 O O . ALA A 1 121 ? 18.075 11.924 -20.075 1.00 96.44 121 ALA A O 1
ATOM 926 N N . ASP A 1 122 ? 20.036 12.665 -19.282 1.00 96.38 122 ASP A N 1
ATOM 927 C CA . ASP A 1 122 ? 19.839 14.073 -19.660 1.00 96.38 122 ASP A CA 1
ATOM 928 C C . ASP A 1 122 ? 19.724 14.256 -21.175 1.00 96.38 122 ASP A C 1
ATOM 930 O O . ASP A 1 122 ? 18.832 14.953 -21.664 1.00 96.38 122 ASP A O 1
ATOM 934 N N . TRP A 1 123 ? 20.579 13.571 -21.936 1.00 95.56 123 TRP A N 1
ATOM 935 C CA . TRP A 1 123 ? 20.527 13.584 -23.396 1.00 95.56 123 TRP A CA 1
ATOM 936 C C . TRP A 1 123 ? 19.208 13.010 -23.935 1.00 95.56 123 TRP A C 1
ATOM 938 O O . TRP A 1 123 ? 18.638 13.568 -24.877 1.00 95.56 123 TRP A O 1
ATOM 948 N N . CYS A 1 124 ? 18.709 11.925 -23.328 1.00 94.62 124 CYS A N 1
ATOM 949 C CA . CYS A 1 124 ? 17.426 11.307 -23.675 1.00 94.62 124 CYS A CA 1
ATOM 950 C C . CYS A 1 124 ? 16.255 12.238 -23.346 1.00 94.62 124 CYS A C 1
ATOM 952 O O . CYS A 1 124 ? 15.369 12.426 -24.181 1.00 94.62 124 CYS A O 1
ATOM 954 N N . ARG A 1 125 ? 16.288 12.879 -22.171 1.00 93.88 125 ARG A N 1
ATOM 955 C CA . ARG A 1 125 ? 15.289 13.866 -21.741 1.00 93.88 125 ARG A CA 1
ATOM 956 C C . ARG A 1 125 ? 15.170 15.013 -22.741 1.00 93.88 125 ARG A C 1
ATOM 958 O O . ARG A 1 125 ? 14.073 15.325 -23.190 1.00 93.88 125 ARG A O 1
ATOM 965 N N . ALA A 1 126 ? 16.302 15.587 -23.155 1.00 93.62 126 ALA A N 1
ATOM 966 C CA . ALA A 1 126 ? 16.350 16.686 -24.123 1.00 93.62 126 ALA A CA 1
ATOM 967 C C . ALA A 1 126 ? 15.790 16.316 -25.512 1.00 93.62 126 ALA A C 1
ATOM 969 O O . ALA A 1 126 ? 15.492 17.198 -26.313 1.00 93.62 126 ALA A O 1
ATOM 970 N N . ARG A 1 127 ? 15.658 15.019 -25.811 1.00 90.69 127 ARG A N 1
ATOM 971 C CA . ARG A 1 127 ? 15.172 14.481 -27.092 1.00 90.69 127 ARG A CA 1
ATOM 972 C C . ARG A 1 127 ? 13.820 13.784 -26.985 1.00 90.69 127 ARG A C 1
ATOM 974 O O . ARG A 1 127 ? 13.427 13.100 -27.928 1.00 90.69 127 ARG A O 1
ATOM 981 N N . ASN A 1 128 ? 13.113 13.967 -25.868 1.00 87.75 128 ASN A N 1
ATOM 982 C CA . ASN A 1 128 ? 11.813 13.351 -25.602 1.00 87.75 128 ASN A CA 1
ATOM 983 C C . ASN A 1 128 ? 11.843 11.817 -25.740 1.00 87.75 128 ASN A C 1
ATOM 985 O O . ASN A 1 128 ? 10.957 11.218 -26.347 1.00 87.75 128 ASN A O 1
ATOM 989 N N . LEU A 1 129 ? 12.873 11.182 -25.169 1.00 87.88 129 LEU A N 1
ATOM 990 C CA . LEU A 1 129 ? 13.041 9.727 -25.102 1.00 87.88 129 LEU A CA 1
ATOM 991 C C . LEU A 1 129 ? 12.821 9.221 -23.656 1.00 87.88 129 LEU A C 1
ATOM 993 O O . LEU A 1 129 ? 13.791 8.869 -22.978 1.00 87.88 129 LEU A O 1
ATOM 997 N N . PRO A 1 130 ? 11.573 9.212 -23.143 1.00 86.38 130 PRO A N 1
ATOM 998 C CA . PRO A 1 130 ? 11.292 9.002 -21.719 1.00 86.38 130 PRO A CA 1
ATOM 999 C C . PRO A 1 130 ? 11.614 7.585 -21.230 1.00 86.38 130 PRO A C 1
ATOM 1001 O O . PRO A 1 130 ? 12.092 7.415 -20.110 1.00 86.38 130 PRO A O 1
ATOM 1004 N N . ASP A 1 131 ? 11.405 6.558 -22.058 1.00 86.56 131 ASP A N 1
ATOM 1005 C CA . ASP A 1 131 ? 11.721 5.177 -21.675 1.00 86.56 131 ASP A CA 1
ATOM 1006 C C . ASP A 1 131 ? 13.235 4.963 -21.544 1.00 86.56 131 ASP A C 1
ATOM 1008 O O . ASP A 1 131 ? 13.695 4.284 -20.624 1.00 86.56 131 ASP A O 1
ATOM 1012 N N . GLN A 1 132 ? 14.015 5.577 -22.438 1.00 93.56 132 GLN A N 1
ATOM 1013 C CA . GLN A 1 132 ? 15.474 5.541 -22.400 1.00 93.56 132 GLN A CA 1
ATOM 1014 C C . GLN A 1 132 ? 16.017 6.375 -21.236 1.00 93.56 132 GLN A C 1
ATOM 1016 O O . GLN A 1 132 ? 16.897 5.894 -20.523 1.00 93.56 132 GLN A O 1
ATOM 1021 N N . GLU A 1 133 ? 15.472 7.576 -20.995 1.00 95.12 133 GLU A N 1
ATOM 1022 C CA . GLU A 1 133 ? 15.792 8.377 -19.803 1.00 95.12 133 GLU A CA 1
ATOM 1023 C C . GLU A 1 133 ? 15.580 7.540 -18.538 1.00 95.12 133 GLU A C 1
ATOM 1025 O O . GLU A 1 133 ? 16.507 7.383 -17.744 1.00 95.12 133 GLU A O 1
ATOM 1030 N N . ARG A 1 134 ? 14.397 6.932 -18.388 1.00 94.88 134 ARG A N 1
ATOM 1031 C CA . ARG A 1 134 ? 14.054 6.096 -17.233 1.00 94.88 134 ARG A CA 1
ATOM 1032 C C . ARG A 1 134 ? 15.035 4.939 -17.043 1.00 94.88 134 ARG A C 1
ATOM 1034 O O . ARG A 1 134 ? 15.486 4.705 -15.924 1.00 94.88 134 ARG A O 1
ATOM 1041 N N . ALA A 1 135 ? 15.390 4.231 -18.116 1.00 94.44 135 ALA A N 1
ATOM 1042 C CA . ALA A 1 135 ? 16.348 3.128 -18.049 1.00 94.44 135 ALA A CA 1
ATOM 1043 C C . ALA A 1 135 ? 17.727 3.588 -17.546 1.00 94.44 135 ALA A C 1
ATOM 1045 O O . ALA A 1 135 ? 18.338 2.920 -16.711 1.00 94.44 135 ALA A O 1
ATOM 1046 N N . HIS A 1 136 ? 18.201 4.742 -18.018 1.00 96.75 136 HIS A N 1
ATOM 1047 C CA . HIS A 1 136 ? 19.480 5.296 -17.587 1.00 96.75 136 HIS A CA 1
ATOM 1048 C C . HIS A 1 136 ? 19.442 5.818 -16.151 1.00 96.75 136 HIS A C 1
ATOM 1050 O O . HIS A 1 136 ? 20.379 5.560 -15.405 1.00 96.75 136 HIS A O 1
ATOM 1056 N N . LEU A 1 137 ? 18.350 6.446 -15.713 1.00 96.25 137 LEU A N 1
ATOM 1057 C CA . LEU A 1 137 ? 18.172 6.869 -14.321 1.00 96.25 137 LEU A CA 1
ATOM 1058 C C . LEU A 1 137 ? 18.209 5.691 -13.336 1.00 96.25 137 LEU A C 1
ATOM 1060 O O . LEU A 1 137 ? 18.892 5.771 -12.317 1.00 96.25 137 LEU A O 1
ATOM 1064 N N . PHE A 1 138 ? 17.563 4.566 -13.663 1.00 94.56 138 PHE A N 1
ATOM 1065 C CA . PHE A 1 138 ? 17.697 3.344 -12.863 1.00 94.56 138 PHE A CA 1
ATOM 1066 C C . PHE A 1 138 ? 19.130 2.804 -12.852 1.00 94.56 138 PHE A C 1
ATOM 1068 O O . PHE A 1 138 ? 19.595 2.332 -11.817 1.00 94.56 138 PHE A O 1
ATOM 1075 N N . ALA A 1 139 ? 19.854 2.903 -13.971 1.00 95.00 139 ALA A N 1
ATOM 1076 C CA . ALA A 1 139 ? 21.260 2.516 -14.015 1.00 95.00 139 ALA A CA 1
ATOM 1077 C C . ALA A 1 139 ? 22.134 3.408 -13.116 1.00 95.00 139 ALA A C 1
ATOM 1079 O O . ALA A 1 139 ? 23.041 2.890 -12.473 1.00 95.00 139 ALA A O 1
ATOM 1080 N N . VAL A 1 140 ? 21.849 4.714 -13.019 1.00 96.19 140 VAL A N 1
ATOM 1081 C CA . VAL A 1 140 ? 22.547 5.612 -12.080 1.00 96.19 140 VAL A CA 1
ATOM 1082 C C . VAL A 1 140 ? 22.311 5.173 -10.634 1.00 96.19 140 VAL A C 1
ATOM 1084 O O . VAL A 1 140 ? 23.273 5.040 -9.885 1.00 96.19 140 VAL A O 1
ATOM 1087 N N . LEU A 1 141 ? 21.060 4.880 -10.255 1.00 92.50 141 LEU A N 1
ATOM 1088 C CA . LEU A 1 141 ? 20.738 4.377 -8.912 1.00 92.50 141 LEU A CA 1
ATOM 1089 C C . LEU A 1 141 ? 21.481 3.071 -8.598 1.00 92.50 141 LEU A C 1
ATOM 1091 O O . LEU A 1 141 ? 22.032 2.928 -7.512 1.00 92.50 141 LEU A O 1
ATOM 1095 N N . ALA A 1 142 ? 21.540 2.142 -9.556 1.00 92.19 142 ALA A N 1
ATOM 1096 C CA . ALA A 1 142 ? 22.215 0.856 -9.386 1.00 92.19 142 ALA A CA 1
ATOM 1097 C C . ALA A 1 142 ? 23.749 0.961 -9.306 1.00 92.19 142 ALA A C 1
ATOM 1099 O O . ALA A 1 142 ? 24.386 0.101 -8.707 1.00 92.19 142 ALA A O 1
ATOM 1100 N N . LEU A 1 143 ? 24.345 1.984 -9.926 1.00 93.31 143 LEU A N 1
ATOM 1101 C CA . LEU A 1 143 ? 25.794 2.222 -9.930 1.00 93.31 143 LEU A CA 1
ATOM 1102 C C . LEU A 1 143 ? 26.266 3.112 -8.768 1.00 93.31 143 LEU A C 1
ATOM 1104 O O . LEU A 1 143 ? 27.459 3.395 -8.688 1.00 93.31 143 LEU A O 1
ATOM 1108 N N . GLY A 1 144 ? 25.353 3.552 -7.898 1.00 91.38 144 GLY A N 1
ATOM 1109 C CA . GLY A 1 144 ? 25.628 4.505 -6.825 1.00 91.38 144 GLY A CA 1
ATOM 1110 C C . GLY A 1 144 ? 25.377 5.942 -7.280 1.00 91.38 144 GLY A C 1
ATOM 1111 O O . GLY A 1 144 ? 26.190 6.554 -7.970 1.00 91.38 144 GLY A O 1
ATOM 1112 N N . ALA A 1 145 ? 24.231 6.492 -6.880 1.00 85.12 145 ALA A N 1
ATOM 1113 C CA . ALA A 1 145 ? 23.820 7.847 -7.246 1.00 85.12 145 ALA A CA 1
ATOM 1114 C C . ALA A 1 145 ? 24.369 8.946 -6.313 1.00 85.12 145 ALA A C 1
ATOM 1116 O O . ALA A 1 145 ? 24.285 10.121 -6.669 1.00 85.12 145 ALA A O 1
ATOM 1117 N N . GLY A 1 146 ? 24.914 8.588 -5.143 1.00 88.12 146 GLY A N 1
ATOM 1118 C CA . GLY A 1 146 ? 25.389 9.547 -4.139 1.00 88.12 146 GLY A CA 1
ATOM 1119 C C . GLY A 1 146 ? 24.327 10.602 -3.809 1.00 88.12 146 GLY A C 1
ATOM 1120 O O . GLY A 1 146 ? 23.156 10.279 -3.611 1.00 88.12 146 GLY A O 1
ATOM 1121 N N . ASP A 1 147 ? 24.713 11.874 -3.848 1.00 87.12 147 ASP A N 1
ATOM 1122 C CA . ASP A 1 147 ? 23.820 13.000 -3.547 1.00 87.12 147 ASP A CA 1
ATOM 1123 C C . ASP A 1 147 ? 22.717 13.222 -4.606 1.00 87.12 147 ASP A C 1
ATOM 1125 O O . ASP A 1 147 ? 21.765 13.966 -4.375 1.00 87.12 147 ASP A O 1
ATOM 1129 N N . ALA A 1 148 ? 22.790 12.564 -5.771 1.00 88.31 148 ALA A N 1
ATOM 1130 C CA . ALA A 1 148 ? 21.814 12.729 -6.851 1.00 88.31 148 ALA A CA 1
ATOM 1131 C C . ALA A 1 148 ? 20.538 11.877 -6.685 1.00 88.31 148 ALA A C 1
ATOM 1133 O O . ALA A 1 148 ? 19.636 11.966 -7.523 1.00 88.31 148 ALA A O 1
ATOM 1134 N N . VAL A 1 149 ? 20.433 11.049 -5.634 1.00 89.94 149 VAL A N 1
ATOM 1135 C CA . VAL A 1 149 ? 19.293 10.132 -5.414 1.00 89.94 149 VAL A CA 1
ATOM 1136 C C . VAL A 1 149 ? 17.952 10.862 -5.456 1.00 89.94 149 VAL A C 1
ATOM 1138 O O . VAL A 1 149 ? 17.042 10.415 -6.151 1.00 89.94 149 VAL A O 1
ATOM 1141 N N . GLU A 1 150 ? 17.829 11.991 -4.758 1.00 90.00 150 GLU A N 1
ATOM 1142 C CA . GLU A 1 150 ? 16.581 12.760 -4.683 1.00 90.00 150 GLU A CA 1
ATOM 1143 C C . GLU A 1 150 ? 16.167 13.317 -6.051 1.00 90.00 150 GLU A C 1
ATOM 1145 O O . GLU A 1 150 ? 15.027 13.139 -6.488 1.00 90.00 150 GLU A O 1
ATOM 1150 N N . GLN A 1 151 ? 17.113 13.911 -6.780 1.00 91.56 151 GLN A N 1
ATOM 1151 C CA . GLN A 1 151 ? 16.867 14.423 -8.126 1.00 91.56 151 GLN A CA 1
ATOM 1152 C C . GLN A 1 151 ? 16.424 13.302 -9.080 1.00 91.56 151 GLN A C 1
ATOM 1154 O O . GLN A 1 151 ? 15.488 13.475 -9.867 1.00 91.56 151 GLN A O 1
ATOM 1159 N N . ILE A 1 152 ? 17.094 12.149 -9.023 1.00 94.56 152 ILE A N 1
ATOM 1160 C CA . ILE A 1 152 ? 16.796 10.997 -9.878 1.00 94.56 152 ILE A CA 1
ATOM 1161 C C . ILE A 1 152 ? 15.426 10.409 -9.536 1.00 94.56 152 ILE A C 1
AT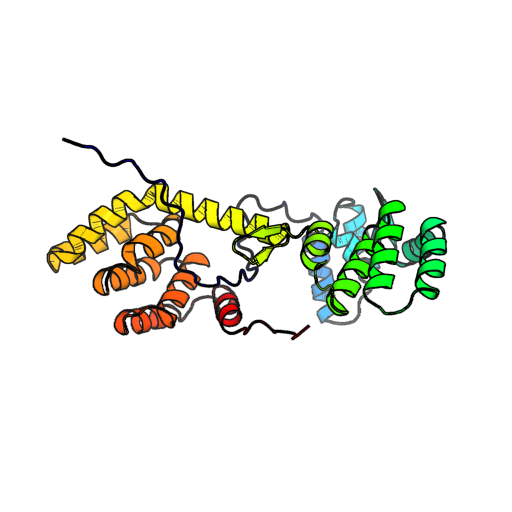OM 1163 O O . ILE A 1 152 ? 14.629 10.162 -10.441 1.00 94.56 152 ILE A O 1
ATOM 1167 N N . ALA A 1 153 ? 15.125 10.236 -8.248 1.00 91.12 153 ALA A N 1
ATOM 1168 C CA . ALA A 1 153 ? 13.834 9.752 -7.780 1.00 91.12 153 ALA A CA 1
ATOM 1169 C C . ALA A 1 153 ? 12.694 10.673 -8.248 1.00 91.12 153 ALA A C 1
ATOM 1171 O O . ALA A 1 153 ? 11.714 10.189 -8.817 1.00 91.12 153 ALA A O 1
ATOM 1172 N N . GLY A 1 154 ? 12.865 11.994 -8.132 1.00 91.38 154 GLY A N 1
ATOM 1173 C CA . GLY A 1 154 ? 11.903 12.973 -8.639 1.00 91.38 154 GLY A CA 1
ATOM 1174 C C . GLY A 1 154 ? 11.674 12.867 -10.151 1.00 91.38 154 GLY A C 1
ATOM 1175 O O . GLY A 1 154 ? 10.532 12.879 -10.612 1.00 91.38 154 GLY A O 1
ATOM 1176 N N . ARG A 1 155 ? 12.737 12.680 -10.946 1.00 93.62 155 ARG A N 1
ATOM 1177 C CA . ARG A 1 155 ? 12.626 12.470 -12.406 1.00 93.62 155 ARG A CA 1
ATOM 1178 C C . ARG A 1 155 ? 11.927 11.166 -12.777 1.00 93.62 155 ARG A C 1
ATOM 1180 O O . ARG A 1 155 ? 11.248 11.114 -13.797 1.00 93.62 155 ARG A O 1
ATOM 1187 N N . LEU A 1 156 ? 12.085 10.135 -11.954 1.00 91.75 156 LEU A N 1
ATOM 1188 C CA . LEU A 1 156 ? 11.386 8.860 -12.089 1.00 91.75 156 LEU A CA 1
ATOM 1189 C C . LEU A 1 156 ? 9.922 8.926 -11.608 1.00 91.75 156 LEU A C 1
ATOM 1191 O O . LEU A 1 156 ? 9.196 7.944 -11.746 1.00 91.75 156 LEU A O 1
ATOM 1195 N N . GLY A 1 157 ? 9.475 10.071 -11.082 1.00 90.50 157 GLY A N 1
ATOM 1196 C CA . GLY A 1 157 ? 8.106 10.282 -10.615 1.00 90.50 157 GLY A CA 1
ATOM 1197 C C . GLY A 1 157 ? 7.848 9.807 -9.185 1.00 90.50 157 GLY A C 1
ATOM 1198 O O . GLY A 1 157 ? 6.687 9.666 -8.802 1.00 90.50 157 GLY A O 1
ATOM 1199 N N . TYR A 1 158 ? 8.899 9.561 -8.400 1.00 91.12 158 TYR A N 1
ATOM 1200 C CA . TYR A 1 158 ? 8.775 9.277 -6.974 1.00 91.12 158 TYR A CA 1
ATOM 1201 C C . TYR A 1 158 ? 8.689 10.573 -6.164 1.00 91.12 158 TYR A C 1
ATOM 1203 O O . TYR A 1 158 ? 9.286 11.588 -6.522 1.00 91.12 158 TYR A O 1
ATOM 1211 N N . GLN A 1 159 ? 7.980 10.525 -5.038 1.00 87.94 159 GLN A N 1
ATOM 1212 C CA . GLN A 1 159 ? 7.929 11.612 -4.058 1.00 87.94 159 GLN A CA 1
ATOM 1213 C C . GLN A 1 159 ? 8.313 11.098 -2.677 1.00 87.94 159 GLN A C 1
ATOM 1215 O O . GLN A 1 159 ? 7.981 9.966 -2.320 1.00 87.94 159 GLN A O 1
ATOM 1220 N N . GLN A 1 160 ? 8.998 11.930 -1.894 1.00 85.62 160 GLN A N 1
ATOM 1221 C CA . GLN A 1 160 ? 9.382 11.572 -0.537 1.00 85.62 160 GLN A CA 1
ATOM 1222 C C . GLN A 1 160 ? 8.273 11.947 0.455 1.00 85.62 160 GLN A C 1
ATOM 1224 O O . GLN A 1 160 ? 7.940 13.119 0.612 1.00 85.62 160 GLN A O 1
ATOM 1229 N N . ILE A 1 161 ? 7.719 10.954 1.153 1.00 80.81 161 ILE A N 1
ATOM 1230 C CA . ILE A 1 161 ? 6.752 11.136 2.243 1.00 80.81 161 ILE A CA 1
ATOM 1231 C C . ILE A 1 161 ? 7.225 10.339 3.455 1.00 80.81 161 ILE A C 1
ATOM 1233 O O . ILE A 1 161 ? 7.499 9.144 3.352 1.00 80.81 161 ILE A O 1
ATOM 1237 N N . GLY A 1 162 ? 7.338 10.997 4.614 1.00 75.69 162 GLY A N 1
ATOM 1238 C CA . GLY A 1 162 ? 7.739 10.340 5.866 1.00 75.69 162 GLY A CA 1
ATOM 1239 C C . GLY A 1 162 ? 9.090 9.620 5.766 1.00 75.69 162 GLY A C 1
ATOM 1240 O O . GLY A 1 162 ? 9.240 8.519 6.288 1.00 75.69 162 GLY A O 1
ATOM 1241 N N . GLY A 1 163 ? 10.042 10.195 5.022 1.00 80.06 163 GLY A N 1
ATOM 1242 C CA . GLY A 1 163 ? 11.361 9.600 4.782 1.00 80.06 163 GLY A CA 1
ATOM 1243 C C . GLY A 1 163 ? 11.387 8.458 3.760 1.00 80.06 163 GLY A C 1
ATOM 1244 O O . GLY A 1 163 ? 12.430 7.835 3.584 1.00 80.06 163 GLY A O 1
ATOM 1245 N N . ARG A 1 164 ? 10.278 8.170 3.064 1.00 78.56 164 ARG A N 1
ATOM 1246 C CA . ARG A 1 164 ? 10.181 7.084 2.075 1.00 78.56 164 ARG A CA 1
ATOM 1247 C C . ARG A 1 164 ? 9.850 7.614 0.689 1.00 78.56 164 ARG A C 1
ATOM 1249 O O . ARG A 1 164 ? 9.002 8.486 0.552 1.00 78.56 164 ARG A O 1
ATOM 1256 N N . TRP A 1 165 ? 10.477 7.038 -0.330 1.00 84.31 165 TRP A N 1
ATOM 1257 C CA . TRP A 1 165 ? 10.162 7.310 -1.730 1.00 84.31 165 TRP A CA 1
ATOM 1258 C C . TRP A 1 165 ? 8.960 6.478 -2.172 1.00 84.31 165 TRP A C 1
ATOM 1260 O O . TRP A 1 165 ? 9.005 5.250 -2.110 1.00 84.31 165 TRP A O 1
ATOM 1270 N N . LEU A 1 166 ? 7.898 7.148 -2.611 1.00 85.38 166 LEU A N 1
ATOM 1271 C CA . LEU A 1 166 ? 6.661 6.532 -3.081 1.00 85.38 166 LEU A CA 1
ATOM 1272 C C . LEU A 1 166 ? 6.450 6.842 -4.560 1.00 85.38 166 LEU A C 1
ATOM 1274 O O . LEU A 1 166 ? 6.568 7.997 -4.972 1.00 85.38 166 LEU A O 1
ATOM 1278 N N . SER A 1 167 ? 6.139 5.818 -5.356 1.00 85.94 167 SER A N 1
ATOM 1279 C CA . SER A 1 167 ? 5.694 6.002 -6.738 1.00 85.94 167 SER A CA 1
ATOM 1280 C C . SER A 1 167 ? 4.312 6.652 -6.772 1.00 85.94 167 SER A C 1
ATOM 1282 O O . SER A 1 167 ? 3.597 6.701 -5.769 1.00 85.94 167 SER A O 1
ATOM 1284 N N . ARG A 1 168 ? 3.884 7.108 -7.950 1.00 84.31 168 ARG A N 1
ATOM 1285 C CA . ARG A 1 168 ? 2.537 7.655 -8.142 1.00 84.31 168 ARG A CA 1
ATOM 1286 C C . ARG A 1 168 ? 1.439 6.677 -7.716 1.00 84.31 168 ARG A C 1
ATOM 1288 O O . ARG A 1 168 ? 0.467 7.092 -7.094 1.00 84.31 168 ARG A O 1
ATOM 1295 N N . GLU A 1 169 ? 1.585 5.403 -8.052 1.00 81.94 169 GLU A N 1
ATOM 1296 C CA . GLU A 1 169 ? 0.630 4.347 -7.708 1.00 81.94 169 GLU A CA 1
ATOM 1297 C C . GLU A 1 169 ? 0.561 4.176 -6.188 1.00 81.94 169 GLU A C 1
ATOM 1299 O O . GLU A 1 169 ? -0.524 4.221 -5.614 1.00 81.94 169 GLU A O 1
ATOM 1304 N N . GLN A 1 170 ? 1.722 4.115 -5.527 1.00 83.88 170 GLN A N 1
ATOM 1305 C CA . GLN A 1 170 ? 1.806 4.026 -4.068 1.00 83.88 170 GLN A CA 1
ATOM 1306 C C . GLN A 1 170 ? 1.205 5.257 -3.378 1.00 83.88 170 GLN A C 1
ATOM 1308 O O . GLN A 1 170 ? 0.546 5.122 -2.352 1.00 83.88 170 GLN A O 1
ATOM 1313 N N . LEU A 1 171 ? 1.391 6.456 -3.938 1.00 85.50 171 LEU A N 1
ATOM 1314 C CA . LEU A 1 171 ? 0.774 7.685 -3.432 1.00 85.50 171 LEU A CA 1
ATOM 1315 C C . LEU A 1 171 ? -0.751 7.651 -3.549 1.00 85.50 171 LEU A C 1
ATOM 1317 O O . LEU A 1 171 ? -1.445 8.066 -2.624 1.00 85.50 171 LEU A O 1
ATOM 1321 N N . LEU A 1 172 ? -1.287 7.171 -4.674 1.00 87.25 172 LEU A N 1
ATOM 1322 C CA . LEU A 1 172 ? -2.733 7.041 -4.871 1.00 87.25 172 LEU A CA 1
ATOM 1323 C C . LEU A 1 172 ? -3.342 6.038 -3.886 1.00 87.25 172 LEU A C 1
ATOM 1325 O O . LEU A 1 172 ? -4.357 6.341 -3.260 1.00 87.25 172 LEU A O 1
ATOM 1329 N N . GLU A 1 173 ? -2.704 4.883 -3.710 1.00 82.38 173 GLU A N 1
ATOM 1330 C CA . GLU A 1 173 ? -3.120 3.868 -2.737 1.00 82.38 173 GLU A CA 1
ATOM 1331 C C . GLU A 1 173 ? -3.066 4.403 -1.303 1.00 82.38 173 GLU A C 1
ATOM 1333 O O . GLU A 1 173 ? -4.035 4.267 -0.552 1.00 82.38 173 GLU A O 1
ATOM 1338 N N . TRP A 1 174 ? -1.968 5.070 -0.938 1.00 84.38 174 TRP A N 1
ATOM 1339 C CA . TRP A 1 174 ? -1.789 5.683 0.377 1.00 84.38 174 TRP A CA 1
ATOM 1340 C C . TRP A 1 174 ? -2.856 6.745 0.665 1.00 84.38 174 TRP A C 1
ATOM 1342 O O . TRP A 1 174 ? -3.481 6.720 1.725 1.00 84.38 174 TRP A O 1
ATOM 1352 N N . ASN A 1 175 ? -3.134 7.628 -0.299 1.00 88.00 175 ASN A N 1
ATOM 1353 C CA . ASN A 1 175 ? -4.184 8.639 -0.176 1.00 88.00 175 ASN A CA 1
ATOM 1354 C C . ASN A 1 175 ? -5.570 8.009 0.013 1.00 88.00 175 ASN A C 1
ATOM 1356 O O . ASN A 1 175 ? -6.349 8.471 0.843 1.00 88.00 175 ASN A O 1
ATOM 1360 N N . GLU A 1 176 ? -5.887 6.948 -0.730 1.00 87.31 176 GLU A N 1
ATOM 1361 C CA . GLU A 1 176 ? -7.182 6.272 -0.631 1.00 87.31 176 GLU A CA 1
ATOM 1362 C C . GLU A 1 176 ? -7.354 5.523 0.699 1.00 87.31 176 GLU A C 1
ATOM 1364 O O . GLU A 1 176 ? -8.443 5.533 1.280 1.00 87.31 176 GLU A O 1
ATOM 1369 N N . LEU A 1 177 ? -6.294 4.888 1.206 1.00 84.31 177 LEU A N 1
ATOM 1370 C CA . LEU A 1 177 ? -6.289 4.269 2.534 1.00 84.31 177 LEU A CA 1
ATOM 1371 C C . LEU A 1 177 ? -6.488 5.319 3.635 1.00 84.31 177 LEU A C 1
ATOM 1373 O O . LEU A 1 177 ? -7.368 5.155 4.480 1.00 84.31 177 LEU A O 1
ATOM 1377 N N . ASN A 1 178 ? -5.748 6.430 3.583 1.00 87.69 178 ASN A N 1
ATOM 1378 C CA . ASN A 1 178 ? -5.889 7.519 4.551 1.00 87.69 178 ASN A CA 1
ATOM 1379 C C . ASN A 1 178 ? -7.284 8.134 4.521 1.00 87.69 178 ASN A C 1
ATOM 1381 O O . ASN A 1 178 ? -7.904 8.302 5.565 1.00 87.69 178 ASN A O 1
ATOM 1385 N N . ARG A 1 179 ? -7.824 8.400 3.328 1.00 91.62 179 ARG A N 1
ATOM 1386 C CA . ARG A 1 179 ? -9.175 8.943 3.162 1.00 91.62 179 ARG A CA 1
ATOM 1387 C C . ARG A 1 179 ? -10.229 8.032 3.799 1.00 91.62 179 ARG A C 1
ATOM 1389 O O . ARG A 1 179 ? -11.158 8.523 4.439 1.00 91.62 179 ARG A O 1
ATOM 1396 N N . ARG A 1 180 ? -10.111 6.709 3.631 1.00 89.38 180 ARG A N 1
ATOM 1397 C CA . ARG A 1 180 ? -11.009 5.733 4.273 1.00 89.38 180 ARG A CA 1
ATOM 1398 C C . ARG A 1 180 ? -10.854 5.731 5.792 1.00 89.38 180 ARG A C 1
ATOM 1400 O O . ARG A 1 180 ? -11.865 5.764 6.492 1.00 89.38 180 ARG A O 1
ATOM 1407 N N . ALA A 1 181 ? -9.621 5.757 6.294 1.00 89.81 181 ALA A N 1
ATOM 1408 C CA . ALA A 1 181 ? -9.344 5.827 7.726 1.00 89.81 181 ALA A CA 1
ATOM 1409 C C . ALA A 1 181 ? -9.905 7.115 8.358 1.00 89.81 181 ALA A C 1
ATOM 1411 O O . ALA A 1 181 ? -10.603 7.051 9.367 1.00 89.81 181 ALA A O 1
ATOM 1412 N N . GLU A 1 182 ? -9.703 8.272 7.725 1.00 93.69 182 GLU A N 1
ATOM 1413 C CA . GLU A 1 182 ? -10.261 9.557 8.162 1.00 93.69 182 GLU A CA 1
ATOM 1414 C C . GLU A 1 182 ? -11.793 9.538 8.195 1.00 93.69 182 GLU A C 1
ATOM 1416 O O . GLU A 1 182 ? -12.409 10.015 9.149 1.00 93.69 182 GLU A O 1
ATOM 1421 N N . GLN A 1 183 ? -12.434 8.963 7.172 1.00 95.38 183 GLN A N 1
ATOM 1422 C CA . GLN A 1 183 ? -13.891 8.823 7.135 1.00 95.38 183 GLN A CA 1
ATOM 1423 C C . GLN A 1 183 ? -14.411 7.883 8.223 1.00 95.38 183 GLN A C 1
ATOM 1425 O O . GLN A 1 183 ? -15.441 8.176 8.836 1.00 95.38 183 GLN A O 1
ATOM 1430 N N . SER A 1 184 ? -13.695 6.786 8.476 1.00 95.19 184 SER A N 1
ATOM 1431 C CA . SER A 1 184 ? -13.987 5.855 9.564 1.00 95.19 184 SER A CA 1
ATOM 1432 C C . SER A 1 184 ? -13.944 6.569 10.914 1.00 95.19 184 SER A C 1
ATOM 1434 O O . SER A 1 184 ? -14.937 6.566 11.641 1.00 95.19 184 SER A O 1
ATOM 1436 N N . LEU A 1 185 ? -12.839 7.259 11.212 1.00 95.25 185 LEU A N 1
ATOM 1437 C CA . LEU A 1 185 ? -12.650 8.003 12.457 1.00 95.25 185 LEU A CA 1
ATOM 1438 C C . LEU A 1 185 ? -13.714 9.086 12.625 1.00 95.25 185 LEU A C 1
ATOM 1440 O O . LEU A 1 185 ? -14.440 9.089 13.616 1.00 95.25 185 LEU A O 1
ATOM 1444 N N . LYS A 1 186 ? -13.919 9.929 11.608 1.00 96.56 186 LYS A N 1
ATOM 1445 C CA . LYS A 1 186 ? -14.932 10.992 11.650 1.00 96.56 186 LYS A CA 1
ATOM 1446 C C . LYS A 1 186 ? -16.332 10.462 11.974 1.00 96.56 186 LYS A C 1
ATOM 1448 O O . LYS A 1 186 ? -17.092 11.138 12.667 1.00 96.56 186 LYS A O 1
ATOM 1453 N N . LYS A 1 187 ? -16.691 9.284 11.455 1.00 96.38 187 LYS A N 1
ATOM 1454 C CA . LYS A 1 187 ? -18.004 8.664 11.672 1.00 96.38 187 LYS A CA 1
ATOM 1455 C C . LYS A 1 187 ? -18.106 7.983 13.039 1.00 96.38 187 LYS A C 1
ATOM 1457 O O . LYS A 1 187 ? -19.123 8.137 13.710 1.00 96.38 187 LYS A O 1
ATOM 1462 N N . TRP A 1 188 ? -17.090 7.222 13.439 1.00 96.38 188 TRP A N 1
ATOM 1463 C CA . TRP A 1 188 ? -17.211 6.238 14.519 1.00 96.38 188 TRP A CA 1
ATOM 1464 C C . TRP A 1 188 ? -16.472 6.601 15.805 1.00 96.38 188 TRP A C 1
ATOM 1466 O O . TRP A 1 188 ? -16.873 6.137 16.874 1.00 96.38 188 TRP A O 1
ATOM 1476 N N . GLU A 1 189 ? -15.444 7.447 15.742 1.00 94.12 189 GLU A N 1
ATOM 1477 C CA . GLU A 1 189 ? -14.624 7.815 16.900 1.00 94.12 189 GLU A CA 1
ATOM 1478 C C . GLU A 1 189 ? -15.456 8.364 18.075 1.00 94.12 189 GLU A C 1
ATOM 1480 O O . GLU A 1 189 ? -15.279 7.865 19.189 1.00 94.12 189 GLU A O 1
ATOM 1485 N N . PRO A 1 190 ? -16.433 9.283 17.889 1.00 93.81 190 PRO A N 1
ATOM 1486 C CA . PRO A 1 190 ? -17.200 9.810 19.020 1.00 93.81 190 PRO A CA 1
ATOM 1487 C C . PRO A 1 190 ? -17.992 8.727 19.765 1.00 93.81 190 PRO A C 1
ATOM 1489 O O . PRO A 1 190 ? -18.071 8.731 20.996 1.00 93.81 190 PRO A O 1
ATOM 1492 N N . GLN A 1 191 ? -18.582 7.784 19.023 1.00 92.12 191 GLN A N 1
ATOM 1493 C CA . GLN A 1 191 ? -19.350 6.688 19.606 1.00 92.12 191 GLN A CA 1
ATOM 1494 C C . GLN A 1 191 ? -18.428 5.677 20.295 1.00 92.12 191 GLN A C 1
ATOM 1496 O O . GLN A 1 191 ? -18.715 5.282 21.426 1.00 92.12 191 GLN A O 1
ATOM 1501 N N . LEU A 1 192 ? -17.335 5.272 19.642 1.00 92.44 192 LEU A N 1
ATOM 1502 C CA . LEU A 1 192 ? -16.398 4.282 20.176 1.00 92.44 192 LEU A CA 1
ATOM 1503 C C . LEU A 1 192 ? -15.706 4.789 21.443 1.00 92.44 192 LEU A C 1
ATOM 1505 O O . LEU A 1 192 ? -15.666 4.059 22.429 1.00 92.44 192 LEU A O 1
ATOM 1509 N N . THR A 1 193 ? -15.270 6.051 21.475 1.00 90.81 193 THR A N 1
ATOM 1510 C CA . THR A 1 193 ? -14.636 6.653 22.660 1.00 90.81 193 THR A CA 1
ATOM 1511 C C . THR A 1 193 ? -15.596 6.692 23.848 1.00 90.81 193 THR A C 1
ATOM 1513 O O . THR A 1 193 ? -15.238 6.278 24.951 1.00 90.81 193 THR A O 1
ATOM 1516 N N . LYS A 1 194 ? -16.856 7.090 23.619 1.00 88.00 194 LYS A N 1
ATOM 1517 C CA . LYS A 1 194 ? -17.892 7.100 24.664 1.00 88.00 194 LYS A CA 1
ATOM 1518 C C . LYS A 1 194 ? -18.176 5.704 25.223 1.00 88.00 194 LYS A C 1
ATOM 1520 O O . LYS A 1 194 ? -18.487 5.570 26.406 1.00 88.00 194 LYS A O 1
ATOM 1525 N N . GLN A 1 195 ? -18.133 4.669 24.384 1.00 85.62 195 GLN A N 1
ATOM 1526 C CA . GLN A 1 195 ? -18.321 3.294 24.847 1.00 85.62 195 GLN A CA 1
ATOM 1527 C C . GLN A 1 195 ? -17.074 2.770 25.563 1.00 85.62 195 GLN A C 1
ATOM 1529 O O . GLN A 1 195 ? -17.221 2.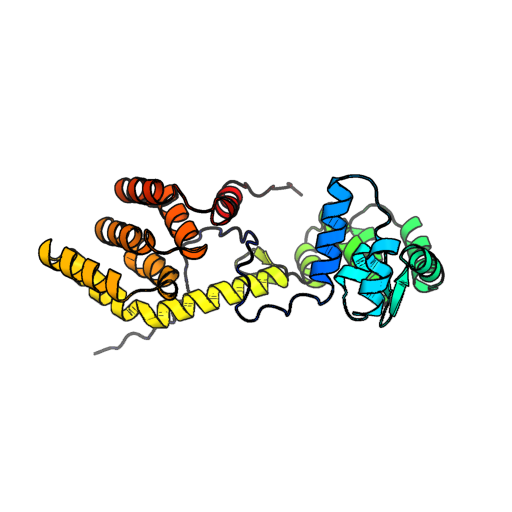148 26.610 1.00 85.62 195 GLN A O 1
ATOM 1534 N N . ALA A 1 196 ? -15.869 3.092 25.085 1.00 84.44 196 ALA A N 1
ATOM 1535 C CA . ALA A 1 196 ? -14.610 2.715 25.727 1.00 84.44 196 ALA A CA 1
ATOM 1536 C C . ALA A 1 196 ? -14.552 3.148 27.202 1.00 84.44 196 ALA A C 1
ATOM 1538 O O . ALA A 1 196 ? -14.206 2.356 28.070 1.00 84.44 196 ALA A O 1
ATOM 1539 N N . GLU A 1 197 ? -14.997 4.367 27.516 1.00 82.12 197 GLU A N 1
ATOM 1540 C CA . GLU A 1 197 ? -15.070 4.873 28.898 1.00 82.12 197 GLU A CA 1
ATOM 1541 C C . GLU A 1 197 ? -16.056 4.110 29.801 1.00 82.12 197 GLU A C 1
ATOM 1543 O O . GLU A 1 197 ? -15.949 4.156 31.029 1.00 82.12 197 GLU A O 1
ATOM 1548 N N . ARG A 1 198 ? -17.049 3.435 29.212 1.00 77.69 198 ARG A N 1
ATOM 1549 C CA . ARG A 1 198 ? -18.057 2.647 29.939 1.00 77.69 198 ARG A CA 1
ATOM 1550 C C . ARG A 1 198 ? -17.622 1.204 30.148 1.00 77.69 198 ARG A C 1
ATOM 1552 O O . ARG A 1 198 ? -18.024 0.612 31.146 1.00 77.69 198 ARG A O 1
ATOM 1559 N N . LEU A 1 199 ? -16.805 0.667 29.239 1.00 73.38 199 LEU A N 1
ATOM 1560 C CA . LEU A 1 199 ? -16.258 -0.687 29.345 1.00 73.38 199 LEU A CA 1
ATOM 1561 C C . LEU A 1 199 ? -15.457 -0.859 30.649 1.00 73.38 199 LEU A C 1
ATOM 1563 O O . LEU A 1 199 ? -15.585 -1.891 31.291 1.00 73.38 199 LEU A O 1
ATOM 1567 N N . ALA A 1 200 ? -14.776 0.194 31.112 1.00 66.38 200 ALA A N 1
ATOM 1568 C CA . ALA A 1 200 ? -13.945 0.189 32.319 1.00 66.38 200 ALA A CA 1
ATOM 1569 C C . ALA A 1 200 ? -14.704 0.197 33.672 1.00 66.38 200 ALA A C 1
ATOM 1571 O O . ALA A 1 200 ? -14.072 0.335 34.718 1.00 66.38 200 ALA A O 1
ATOM 1572 N N . ARG A 1 201 ? -16.049 0.139 33.699 1.00 69.00 201 ARG A N 1
ATOM 1573 C CA . ARG A 1 201 ? -16.832 0.372 34.936 1.00 69.00 201 ARG A CA 1
ATOM 1574 C C . ARG A 1 201 ? -17.396 -0.883 35.606 1.00 69.00 201 ARG A C 1
ATOM 1576 O O . ARG A 1 201 ? -17.323 -0.981 36.827 1.00 69.00 201 ARG A O 1
ATOM 1583 N N . SER A 1 202 ? -18.018 -1.805 34.864 1.00 76.19 202 SER A N 1
ATOM 1584 C CA . SER A 1 202 ? -18.571 -3.052 35.433 1.00 76.19 202 SER A CA 1
ATOM 1585 C C . SER A 1 202 ? -18.845 -4.134 34.369 1.00 76.19 202 SER A C 1
ATOM 1587 O O . SER A 1 202 ? -19.149 -3.780 33.226 1.00 76.19 202 SER A O 1
ATOM 1589 N N . PRO A 1 203 ? -18.838 -5.439 34.727 1.00 77.19 203 PRO A N 1
ATOM 1590 C CA . PRO A 1 203 ? -19.043 -6.539 33.772 1.00 77.19 203 PRO A CA 1
ATOM 1591 C C . PRO A 1 203 ? -20.377 -6.491 33.008 1.00 77.19 203 PRO A C 1
ATOM 1593 O O . PRO A 1 203 ? -20.400 -6.668 31.792 1.00 77.19 203 PRO A O 1
ATOM 1596 N N . ALA A 1 204 ? -21.488 -6.183 33.686 1.00 79.88 204 ALA A N 1
ATOM 1597 C CA . ALA A 1 204 ? -22.807 -6.101 33.047 1.00 79.88 204 ALA A CA 1
ATOM 1598 C C . ALA A 1 204 ? -22.909 -4.918 32.064 1.00 79.88 204 ALA A C 1
ATOM 1600 O O . ALA A 1 204 ? -23.478 -5.039 30.979 1.00 79.88 204 ALA A O 1
ATOM 1601 N N . GLN A 1 205 ? -22.317 -3.769 32.414 1.00 75.88 205 GLN A N 1
ATOM 1602 C CA . GLN A 1 205 ? -22.259 -2.610 31.516 1.00 75.88 205 GLN A CA 1
ATOM 1603 C C . GLN A 1 205 ? -21.354 -2.878 30.314 1.00 75.88 205 GLN A C 1
ATOM 1605 O O . GLN A 1 205 ? -21.658 -2.419 29.212 1.00 75.88 205 GLN A O 1
ATOM 1610 N N . ARG A 1 206 ? -20.279 -3.650 30.509 1.00 75.44 206 ARG A N 1
ATOM 1611 C CA . ARG A 1 206 ? -19.409 -4.101 29.426 1.00 75.44 206 ARG A CA 1
ATOM 1612 C C . ARG A 1 206 ? -20.167 -4.964 28.428 1.00 75.44 206 ARG A C 1
ATOM 1614 O O . ARG A 1 206 ? -20.147 -4.656 27.241 1.00 75.44 206 ARG A O 1
ATOM 1621 N N . GLU A 1 207 ? -20.867 -5.994 28.890 1.00 81.62 207 GLU A N 1
ATOM 1622 C CA . GLU A 1 207 ? -21.626 -6.885 28.008 1.00 81.62 207 GLU A CA 1
ATOM 1623 C C . GLU A 1 207 ? -22.685 -6.117 27.203 1.00 81.62 207 GLU A C 1
ATOM 1625 O O . GLU A 1 207 ? -22.778 -6.262 25.982 1.00 81.62 207 GLU A O 1
ATOM 1630 N N . GLN A 1 208 ? -23.407 -5.201 27.857 1.00 82.44 208 GLN A N 1
ATOM 1631 C CA . GLN A 1 208 ? -24.385 -4.342 27.193 1.00 82.44 208 GLN A CA 1
ATOM 1632 C C . GLN A 1 208 ? -23.741 -3.404 26.155 1.00 82.44 208 GLN A C 1
ATOM 1634 O O . GLN A 1 208 ? -24.279 -3.238 25.057 1.00 82.44 208 GLN A O 1
ATOM 1639 N N . ALA A 1 209 ? -22.594 -2.796 26.475 1.00 81.56 209 ALA A N 1
ATOM 1640 C CA . ALA A 1 209 ? -21.871 -1.914 25.561 1.00 81.56 209 ALA A CA 1
ATOM 1641 C C . ALA A 1 209 ? -21.333 -2.679 24.342 1.00 81.56 209 ALA A C 1
ATOM 1643 O O . ALA A 1 209 ? -21.512 -2.225 23.211 1.00 81.56 209 ALA A O 1
ATOM 1644 N N . VAL A 1 210 ? -20.752 -3.865 24.548 1.00 84.00 210 VAL A N 1
ATOM 1645 C CA . VAL A 1 210 ? -20.259 -4.737 23.470 1.00 84.00 210 VAL A CA 1
ATOM 1646 C C . VAL A 1 210 ? -21.409 -5.208 22.579 1.00 84.00 210 VAL A C 1
ATOM 1648 O O . VAL A 1 210 ? -21.306 -5.122 21.356 1.00 84.00 210 VAL A O 1
ATOM 1651 N N . ALA A 1 211 ? -22.528 -5.649 23.160 1.00 86.25 211 ALA A N 1
ATOM 1652 C CA . ALA A 1 211 ? -23.712 -6.053 22.401 1.00 86.25 211 ALA A CA 1
ATOM 1653 C C . ALA A 1 211 ? -24.304 -4.891 21.584 1.00 86.25 211 ALA A C 1
ATOM 1655 O O . ALA A 1 211 ? -24.724 -5.083 20.442 1.00 86.25 211 ALA A O 1
ATOM 1656 N N . GLY A 1 212 ? -24.310 -3.677 22.145 1.00 85.94 212 GLY A N 1
ATOM 1657 C CA . GLY A 1 212 ? -24.710 -2.465 21.433 1.00 85.94 212 GLY A CA 1
ATOM 1658 C C . GLY A 1 212 ? -23.781 -2.146 20.261 1.00 85.94 212 GLY A C 1
ATOM 1659 O O . GLY A 1 212 ? -24.256 -1.888 19.155 1.00 85.94 212 GLY A O 1
ATOM 1660 N N . LEU A 1 213 ? -22.464 -2.228 20.476 1.00 87.56 213 LEU A N 1
ATOM 1661 C CA . LEU A 1 213 ? -21.469 -2.005 19.428 1.00 87.56 213 LEU A CA 1
ATOM 1662 C C . LEU A 1 213 ? -21.630 -3.014 18.291 1.00 87.56 213 LEU A C 1
ATOM 1664 O O . LEU A 1 213 ? -21.809 -2.572 17.159 1.00 87.56 213 LEU A O 1
ATOM 1668 N N . LYS A 1 214 ? -21.697 -4.320 18.589 1.00 87.44 214 LYS A N 1
ATOM 1669 C CA . LYS A 1 214 ? -21.878 -5.403 17.598 1.00 87.44 214 LYS A CA 1
ATOM 1670 C C . LYS A 1 214 ? -23.085 -5.197 16.674 1.00 87.44 214 LYS A C 1
ATOM 1672 O O . LYS A 1 214 ? -23.037 -5.610 15.525 1.00 87.44 214 LYS A O 1
ATOM 1677 N N . LYS A 1 215 ? -24.158 -4.557 17.154 1.00 88.00 215 LYS A N 1
ATOM 1678 C CA . LYS A 1 215 ? -25.349 -4.247 16.342 1.00 88.00 215 LYS A CA 1
ATOM 1679 C C . LYS A 1 215 ? -25.194 -3.006 15.463 1.00 88.00 215 LYS A C 1
ATOM 1681 O O . LYS A 1 215 ? -25.913 -2.874 14.480 1.00 88.00 215 LYS A O 1
ATOM 1686 N N . SER A 1 216 ? -24.334 -2.071 15.862 1.00 87.44 216 SER A N 1
ATOM 1687 C CA . SER A 1 216 ? -24.235 -0.747 15.237 1.00 87.44 216 SER A CA 1
ATOM 1688 C C . SER A 1 216 ? -23.064 -0.598 14.272 1.00 87.44 216 SER A C 1
ATOM 1690 O O . SER A 1 216 ? -23.199 0.146 13.307 1.00 87.44 216 SER A O 1
ATOM 1692 N N . VAL A 1 217 ? -21.927 -1.255 14.533 1.00 91.19 217 VAL A N 1
ATOM 1693 C CA . VAL A 1 217 ? -20.711 -1.077 13.730 1.00 91.19 217 VAL A CA 1
ATOM 1694 C C . VAL A 1 217 ? -20.730 -1.963 12.489 1.00 91.19 217 VAL A C 1
ATOM 1696 O O . VAL A 1 217 ? -21.231 -3.084 12.513 1.00 91.19 217 VAL A O 1
ATOM 1699 N N . ASP A 1 218 ? -20.150 -1.454 11.408 1.00 91.88 218 ASP A N 1
ATOM 1700 C CA . ASP A 1 218 ? -19.990 -2.151 10.133 1.00 91.88 218 ASP A CA 1
ATOM 1701 C C . ASP A 1 218 ? -18.511 -2.122 9.694 1.00 91.88 218 ASP A C 1
ATOM 1703 O O . ASP A 1 218 ? -17.651 -1.599 10.407 1.00 91.88 218 ASP A O 1
ATOM 1707 N N . LEU A 1 219 ? -18.204 -2.652 8.504 1.00 91.88 219 LEU A N 1
ATOM 1708 C CA . LEU A 1 219 ? -16.842 -2.657 7.949 1.00 91.88 219 LEU A CA 1
ATOM 1709 C C . LEU A 1 219 ? -16.208 -1.259 7.860 1.00 91.88 219 LEU A C 1
ATOM 1711 O O . LEU A 1 219 ? -14.993 -1.133 7.951 1.00 91.88 219 LEU A O 1
ATOM 1715 N N . SER A 1 220 ? -17.003 -0.189 7.742 1.00 93.50 220 SER A N 1
ATOM 1716 C CA . SER A 1 220 ? -16.471 1.180 7.734 1.00 93.50 220 SER A CA 1
ATOM 1717 C C . SER A 1 220 ? -15.919 1.618 9.091 1.00 93.50 220 SER A C 1
ATOM 1719 O O . SER A 1 220 ? -15.335 2.694 9.171 1.00 93.50 220 SER A O 1
ATOM 1721 N N . ALA A 1 221 ? -16.106 0.837 10.158 1.00 95.62 221 ALA A N 1
ATOM 1722 C CA . ALA A 1 221 ? -15.610 1.129 11.499 1.00 95.62 221 ALA A CA 1
ATOM 1723 C C . ALA A 1 221 ? -14.235 0.520 11.803 1.00 95.62 221 ALA A C 1
ATOM 1725 O O . ALA A 1 221 ? -13.680 0.850 12.846 1.00 95.62 221 ALA A O 1
ATOM 1726 N N . VAL A 1 222 ? -13.680 -0.340 10.938 1.00 95.25 222 VAL A N 1
ATOM 1727 C CA . VAL A 1 222 ? -12.451 -1.105 11.232 1.00 95.25 222 VAL A CA 1
ATOM 1728 C C . VAL A 1 222 ? -11.298 -0.202 11.681 1.00 95.25 222 VAL A C 1
ATOM 1730 O O . VAL A 1 222 ? -10.768 -0.399 12.773 1.00 95.25 222 VAL A O 1
ATOM 1733 N N . ALA A 1 223 ? -10.969 0.836 10.905 1.00 94.25 223 ALA A N 1
ATOM 1734 C CA . ALA A 1 223 ? -9.876 1.750 11.247 1.00 94.25 223 ALA A CA 1
ATOM 1735 C C . ALA A 1 223 ? -10.125 2.497 12.572 1.00 94.25 223 ALA A C 1
ATOM 1737 O O . ALA A 1 223 ? -9.209 2.662 13.376 1.00 94.25 223 ALA A O 1
ATOM 1738 N N . ALA A 1 224 ? -11.367 2.910 12.841 1.00 95.75 224 ALA A N 1
ATOM 1739 C CA . ALA A 1 224 ? -11.718 3.545 14.108 1.00 95.75 224 ALA A CA 1
ATOM 1740 C C . ALA A 1 224 ? -11.684 2.568 15.297 1.00 95.75 224 ALA A C 1
ATOM 1742 O O . ALA A 1 224 ? -11.292 2.961 16.392 1.00 95.75 224 ALA A O 1
ATOM 1743 N N . ILE A 1 225 ? -12.051 1.298 15.100 1.00 95.50 225 ILE A N 1
ATOM 1744 C CA . ILE A 1 225 ? -11.931 0.246 16.118 1.00 95.50 225 ILE A CA 1
ATOM 1745 C C . ILE A 1 225 ? -10.455 0.018 16.461 1.00 95.50 225 ILE A C 1
ATOM 1747 O O . ILE A 1 225 ? -10.105 0.030 17.642 1.00 95.50 225 ILE A O 1
ATOM 1751 N N . GLU A 1 226 ? -9.588 -0.137 15.454 1.00 94.19 226 GLU A N 1
ATOM 1752 C CA . GLU A 1 226 ? -8.139 -0.267 15.662 1.00 94.19 226 GLU A CA 1
ATOM 1753 C C . GLU A 1 226 ? -7.578 0.936 16.432 1.00 94.19 226 GLU A C 1
ATOM 1755 O O . GLU A 1 226 ? -6.885 0.758 17.432 1.00 94.19 226 GLU A O 1
ATOM 1760 N N . TYR A 1 227 ? -7.912 2.155 16.004 1.00 92.75 227 TYR A N 1
ATOM 1761 C CA . TYR A 1 227 ? -7.368 3.377 16.594 1.00 92.75 227 TYR A CA 1
ATOM 1762 C C . TYR A 1 227 ? -7.856 3.634 18.027 1.00 92.75 227 TYR A C 1
ATOM 1764 O O . TYR A 1 227 ? -7.060 3.967 18.902 1.00 92.75 227 TYR A O 1
ATOM 1772 N N . VAL A 1 228 ? -9.161 3.493 18.283 1.00 93.25 228 VAL A N 1
ATOM 1773 C CA . VAL A 1 228 ? -9.772 3.900 19.561 1.00 93.25 228 VAL A CA 1
ATOM 1774 C C . VAL A 1 228 ? -9.682 2.809 20.624 1.00 93.25 228 VAL A C 1
ATOM 1776 O O . VAL A 1 228 ? -9.500 3.116 21.804 1.00 93.25 228 VAL A O 1
ATOM 1779 N N . LEU A 1 229 ? -9.861 1.545 20.233 1.00 92.94 229 LEU A N 1
ATOM 1780 C CA . LEU A 1 229 ? -10.010 0.437 21.178 1.00 92.94 229 LEU A CA 1
ATOM 1781 C C . LEU A 1 229 ? -8.744 -0.413 21.284 1.00 92.94 229 LEU A C 1
ATOM 1783 O O . LEU A 1 229 ? -8.362 -0.794 22.385 1.00 92.94 229 LEU A O 1
ATOM 1787 N N . ALA A 1 230 ? -8.073 -0.707 20.169 1.00 92.19 230 ALA A N 1
ATOM 1788 C CA . ALA A 1 230 ? -7.050 -1.751 20.155 1.00 92.19 230 ALA A CA 1
ATOM 1789 C C . ALA A 1 230 ? -5.715 -1.371 20.824 1.00 92.19 230 ALA A C 1
ATOM 1791 O O . ALA A 1 230 ? -4.914 -2.257 21.102 1.00 92.19 230 ALA A O 1
ATOM 1792 N N . GLY A 1 231 ? -5.465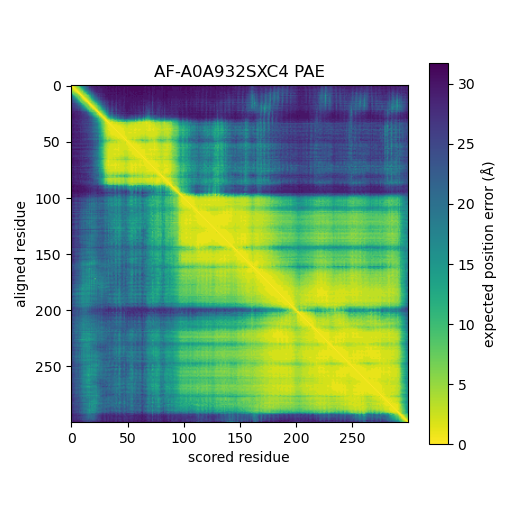 -0.083 21.085 1.00 86.31 231 GLY A N 1
ATOM 1793 C CA . GLY A 1 231 ? -4.227 0.407 21.710 1.00 86.31 231 GLY A CA 1
ATOM 1794 C C . GLY A 1 231 ? -4.386 1.003 23.111 1.00 86.31 231 GLY A C 1
ATOM 1795 O O . GLY A 1 231 ? -3.396 1.459 23.678 1.00 86.31 231 GLY A O 1
ATOM 1796 N N . ARG A 1 232 ? -5.603 1.045 23.667 1.00 87.25 232 ARG A N 1
ATOM 1797 C CA . ARG A 1 232 ? -5.888 1.784 24.908 1.00 87.25 232 ARG A CA 1
ATOM 1798 C C . ARG A 1 232 ? -5.518 0.993 26.162 1.00 87.25 232 ARG A C 1
ATOM 1800 O O . ARG A 1 232 ? -4.713 1.453 26.965 1.00 87.25 232 ARG A O 1
ATOM 1807 N N . ASP A 1 233 ? -6.113 -0.181 26.323 1.00 89.94 233 ASP A N 1
ATOM 1808 C CA . ASP A 1 233 ? -5.861 -1.122 27.413 1.00 89.94 233 ASP A CA 1
ATOM 1809 C C . ASP A 1 233 ? -6.245 -2.545 26.967 1.00 89.94 233 ASP A C 1
ATOM 1811 O O . ASP A 1 233 ? -6.869 -2.736 25.920 1.00 89.94 233 ASP A O 1
ATOM 1815 N N . GLU A 1 234 ? -5.864 -3.557 27.749 1.00 92.50 234 GLU A N 1
ATOM 1816 C CA . GLU A 1 234 ? -6.105 -4.965 27.402 1.00 92.50 234 GLU A CA 1
ATOM 1817 C C . GLU A 1 234 ? -7.596 -5.280 27.210 1.00 92.50 234 GLU A C 1
ATOM 1819 O O . GLU A 1 234 ? -7.977 -6.021 26.302 1.00 92.50 234 GLU A O 1
ATOM 1824 N N . GLU A 1 235 ? -8.455 -4.702 28.049 1.00 89.88 235 GLU A N 1
ATOM 1825 C CA . GLU A 1 235 ? -9.887 -4.984 28.055 1.00 89.88 235 GLU A CA 1
ATOM 1826 C C . GLU A 1 235 ? -10.578 -4.442 26.798 1.00 89.88 235 GLU A C 1
ATOM 1828 O O . GLU A 1 235 ? -11.328 -5.159 26.128 1.00 89.88 235 GLU A O 1
ATOM 1833 N N . THR A 1 236 ? -10.297 -3.191 26.443 1.00 91.88 236 THR A N 1
ATOM 1834 C CA . THR A 1 236 ? -10.816 -2.560 25.224 1.00 91.88 236 THR A CA 1
ATOM 1835 C C . THR A 1 236 ? -10.228 -3.183 23.960 1.00 91.88 236 THR A C 1
ATOM 1837 O O . THR A 1 236 ? -10.956 -3.360 22.979 1.00 91.88 236 THR A O 1
ATOM 1840 N N . ALA A 1 237 ? -8.968 -3.621 23.990 1.00 94.38 237 ALA A N 1
ATOM 1841 C CA . ALA A 1 237 ? -8.350 -4.329 22.875 1.00 94.38 237 ALA A CA 1
ATOM 1842 C C . ALA A 1 237 ? -8.966 -5.719 22.636 1.00 94.38 237 ALA A C 1
ATOM 1844 O O . ALA A 1 237 ? -9.181 -6.108 21.486 1.00 94.38 237 ALA A O 1
ATOM 1845 N N . LEU A 1 238 ? -9.352 -6.446 23.690 1.00 94.44 238 LEU A N 1
ATOM 1846 C CA . LEU A 1 238 ? -10.131 -7.682 23.542 1.00 94.44 238 LEU A CA 1
ATOM 1847 C C . LEU A 1 238 ? -11.502 -7.416 22.907 1.00 94.44 238 LEU A C 1
ATOM 1849 O O . LEU A 1 238 ? -11.930 -8.172 22.033 1.00 94.44 238 LEU A O 1
ATOM 1853 N N . VAL A 1 239 ? -12.162 -6.313 23.276 1.00 93.50 239 VAL A N 1
ATOM 1854 C CA . VAL A 1 239 ? -13.413 -5.894 22.627 1.00 93.50 239 VAL A CA 1
ATOM 1855 C C . VAL A 1 239 ? -13.191 -5.551 21.152 1.00 93.50 239 VAL A C 1
ATOM 1857 O O . VAL A 1 239 ? -14.014 -5.934 20.322 1.00 93.50 239 VAL A O 1
ATOM 1860 N N . ALA A 1 240 ? -12.081 -4.901 20.788 1.00 95.62 240 ALA A N 1
ATOM 1861 C CA . ALA A 1 240 ? -11.740 -4.669 19.384 1.00 95.62 240 ALA A CA 1
ATOM 1862 C C . ALA A 1 240 ? -11.665 -5.987 18.598 1.00 95.62 240 ALA A C 1
ATOM 1864 O O . ALA A 1 240 ? -12.308 -6.115 17.557 1.00 95.62 240 ALA A O 1
ATOM 1865 N N . VAL A 1 241 ? -10.962 -6.996 19.125 1.00 96.56 241 VAL A N 1
ATOM 1866 C CA . VAL A 1 241 ? -10.879 -8.329 18.499 1.00 96.56 241 VAL A CA 1
ATOM 1867 C C . VAL A 1 241 ? -12.263 -8.967 18.352 1.00 96.56 241 VAL A C 1
ATOM 1869 O O . VAL A 1 241 ? -12.574 -9.523 17.299 1.00 96.56 241 VAL A O 1
ATOM 1872 N N . GLU A 1 242 ? -13.125 -8.866 19.366 1.00 94.56 242 GLU A N 1
ATOM 1873 C CA . GLU A 1 242 ? -14.497 -9.382 19.292 1.00 94.56 242 GLU A CA 1
ATOM 1874 C C . GLU A 1 242 ? -15.359 -8.697 18.225 1.00 94.56 242 GLU A C 1
ATOM 1876 O O . GLU A 1 242 ? -16.208 -9.356 17.622 1.00 94.56 242 GLU A O 1
ATOM 1881 N N . LEU A 1 243 ? -15.174 -7.391 18.012 1.00 95.19 243 LEU A N 1
ATOM 1882 C CA . LEU A 1 243 ? -15.895 -6.629 16.992 1.00 95.19 243 LEU A CA 1
ATOM 1883 C C . LEU A 1 243 ? -15.374 -6.930 15.584 1.00 95.19 243 LEU A C 1
ATOM 1885 O O . LEU A 1 243 ? -16.172 -7.018 14.657 1.00 95.19 243 LEU A O 1
ATOM 1889 N N . LEU A 1 244 ? -14.062 -7.125 15.429 1.00 95.81 244 LEU A N 1
ATOM 1890 C CA . LEU A 1 24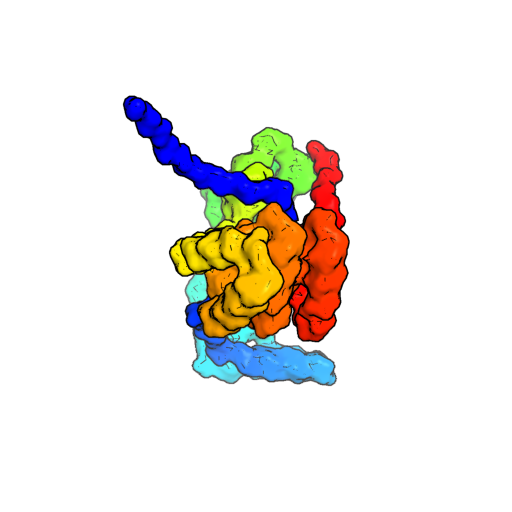4 ? -13.419 -7.427 14.145 1.00 95.81 244 LEU A CA 1
ATOM 1891 C C . LEU A 1 244 ? -13.634 -8.881 13.700 1.00 95.81 244 LEU A C 1
ATOM 1893 O O . LEU A 1 244 ? -13.707 -9.161 12.506 1.00 95.81 244 LEU A O 1
ATOM 1897 N N . ARG A 1 245 ? -13.771 -9.825 14.639 1.00 95.00 245 ARG A N 1
ATOM 1898 C CA . ARG A 1 245 ? -13.937 -11.257 14.334 1.00 95.00 245 ARG A CA 1
ATOM 1899 C C . ARG A 1 245 ? -15.063 -11.576 13.333 1.00 95.00 245 ARG A C 1
ATOM 1901 O O . ARG A 1 245 ? -14.784 -12.358 12.429 1.00 95.00 245 ARG A O 1
ATOM 1908 N N . PRO A 1 246 ? -16.294 -11.039 13.446 1.00 93.69 246 PRO A N 1
ATOM 1909 C CA . PRO A 1 246 ? -17.362 -11.309 12.477 1.00 93.69 246 PRO A CA 1
ATOM 1910 C C . PRO A 1 246 ? -17.266 -10.475 11.187 1.00 93.69 246 PRO A C 1
ATOM 1912 O O . PRO A 1 246 ? -18.058 -10.679 10.274 1.00 93.69 246 PRO A O 1
ATOM 1915 N N . MET A 1 247 ? -16.347 -9.510 11.105 1.00 93.19 247 MET A N 1
ATOM 1916 C CA . MET A 1 247 ? -16.215 -8.622 9.950 1.00 93.19 247 MET A CA 1
ATOM 1917 C C . MET A 1 247 ? -15.403 -9.294 8.845 1.00 93.19 247 MET A C 1
ATOM 1919 O O . MET A 1 247 ? -14.201 -9.492 9.009 1.00 93.19 247 MET A O 1
ATOM 1923 N N . GLU A 1 248 ? -16.029 -9.641 7.723 1.00 88.56 248 GLU A N 1
ATOM 1924 C CA . GLU A 1 248 ? -15.348 -10.215 6.555 1.00 88.56 248 GLU A CA 1
ATOM 1925 C C . GLU A 1 248 ? -14.770 -9.118 5.651 1.00 88.56 248 GLU A C 1
ATOM 1927 O O . GLU A 1 248 ? -15.489 -8.233 5.187 1.00 88.56 248 GLU A O 1
ATOM 1932 N N . GLY A 1 249 ? -13.460 -9.172 5.399 1.00 87.50 249 GLY A N 1
ATOM 1933 C CA . GLY A 1 249 ? -12.775 -8.266 4.482 1.00 87.50 249 GLY A CA 1
ATOM 1934 C C . GLY A 1 249 ? -11.318 -8.006 4.857 1.00 87.50 249 GLY A C 1
ATOM 1935 O O . GLY A 1 249 ? -10.941 -8.109 6.026 1.00 87.50 249 GLY A O 1
ATOM 1936 N N . PHE A 1 250 ? -10.545 -7.598 3.849 1.00 88.94 250 PHE A N 1
ATOM 1937 C CA . PHE A 1 250 ? -9.116 -7.283 3.926 1.00 88.94 250 PHE A CA 1
ATOM 1938 C C . PHE A 1 250 ? -8.732 -6.468 5.170 1.00 88.94 250 PHE A C 1
ATOM 1940 O O . PHE A 1 250 ? -7.889 -6.892 5.954 1.00 88.94 250 PHE A O 1
ATOM 1947 N N . GLU A 1 251 ? -9.389 -5.325 5.404 1.00 89.31 251 GLU A N 1
ATOM 1948 C CA . GLU A 1 251 ? -9.023 -4.419 6.503 1.00 89.31 251 GLU A CA 1
ATOM 1949 C C . GLU A 1 251 ? -9.207 -5.076 7.882 1.00 89.31 251 GLU A C 1
ATOM 1951 O O . GLU A 1 251 ? -8.362 -4.911 8.758 1.00 89.31 251 GLU A O 1
ATOM 1956 N N . ALA A 1 252 ? -10.270 -5.865 8.075 1.00 94.31 252 ALA A N 1
ATOM 1957 C CA . ALA A 1 252 ? -10.525 -6.561 9.337 1.00 94.31 252 ALA A CA 1
ATOM 1958 C C . ALA A 1 252 ? -9.562 -7.741 9.545 1.00 94.31 252 ALA A C 1
ATOM 196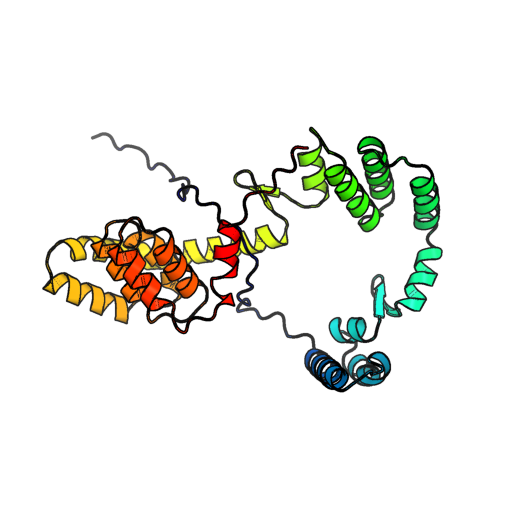0 O O . ALA A 1 252 ? -9.052 -7.931 10.651 1.00 94.31 252 ALA A O 1
ATOM 1961 N N . SER A 1 253 ? -9.278 -8.505 8.483 1.00 95.31 253 SER A N 1
ATOM 1962 C CA . SER A 1 253 ? -8.276 -9.577 8.495 1.00 95.31 253 SER A CA 1
ATOM 1963 C C . SER A 1 253 ? -6.889 -9.027 8.864 1.00 95.31 253 SER A C 1
ATOM 1965 O O . SER A 1 253 ? -6.221 -9.561 9.752 1.00 95.31 253 SER A O 1
ATOM 1967 N N . LEU A 1 254 ? -6.483 -7.912 8.248 1.00 93.06 254 LEU A N 1
ATOM 1968 C CA . LEU A 1 254 ? -5.205 -7.254 8.509 1.00 93.06 254 LEU A CA 1
ATOM 1969 C C . LEU A 1 254 ? -5.133 -6.652 9.921 1.00 93.06 254 LEU A C 1
ATOM 1971 O O . LEU A 1 254 ? -4.106 -6.785 10.588 1.00 93.06 254 LEU A O 1
ATOM 1975 N N . ALA A 1 255 ? -6.219 -6.052 10.414 1.00 94.50 255 ALA A N 1
ATOM 1976 C CA . ALA A 1 255 ? -6.315 -5.556 11.787 1.00 94.50 255 ALA A CA 1
ATOM 1977 C C . ALA A 1 255 ? -6.112 -6.677 12.822 1.00 94.50 255 ALA A C 1
ATOM 1979 O O . ALA A 1 255 ? -5.314 -6.543 13.753 1.00 94.50 255 ALA A O 1
ATOM 1980 N N . LEU A 1 256 ? -6.779 -7.823 12.631 1.00 96.94 256 LEU A N 1
ATOM 1981 C CA . LEU A 1 256 ? -6.594 -9.009 13.472 1.00 96.94 256 LEU A CA 1
ATOM 1982 C C . LEU A 1 256 ? -5.154 -9.529 13.400 1.00 96.94 256 LEU A C 1
ATOM 1984 O O . LEU A 1 256 ? -4.565 -9.838 14.434 1.00 96.94 256 LEU A O 1
ATOM 1988 N N . ALA A 1 257 ? -4.556 -9.571 12.207 1.00 96.25 257 ALA A N 1
ATOM 1989 C CA . ALA A 1 257 ? -3.171 -9.998 12.029 1.00 96.25 257 ALA A CA 1
ATOM 1990 C C . ALA A 1 257 ? -2.183 -9.085 12.771 1.00 96.25 257 ALA A C 1
ATOM 1992 O O . ALA A 1 257 ? -1.298 -9.574 13.476 1.00 96.25 257 ALA A O 1
ATOM 1993 N N . ARG A 1 258 ? -2.367 -7.761 12.698 1.00 93.94 258 ARG A N 1
ATOM 1994 C CA . ARG A 1 258 ? -1.551 -6.804 13.459 1.00 93.94 258 ARG A CA 1
ATOM 1995 C C . ARG A 1 258 ? -1.687 -7.010 14.962 1.00 93.94 258 ARG A C 1
ATOM 1997 O O . ARG A 1 258 ? -0.674 -7.021 15.653 1.00 93.94 258 ARG A O 1
ATOM 2004 N N . GLN A 1 259 ? -2.901 -7.221 15.470 1.00 96.44 259 GLN A N 1
ATOM 2005 C CA . GLN A 1 259 ? -3.114 -7.492 16.895 1.00 96.44 259 GLN A CA 1
ATOM 2006 C C . GLN A 1 259 ? -2.505 -8.829 17.332 1.00 96.44 259 GLN A C 1
ATOM 2008 O O . GLN A 1 259 ? -1.927 -8.908 18.413 1.00 96.44 259 GLN A O 1
ATOM 2013 N N . ALA A 1 260 ? -2.565 -9.862 16.489 1.00 96.62 260 ALA A N 1
ATOM 2014 C CA . ALA A 1 260 ? -1.964 -11.163 16.772 1.00 96.62 260 ALA A CA 1
ATOM 2015 C C . ALA A 1 260 ? -0.437 -11.082 16.936 1.00 96.62 260 ALA A C 1
ATOM 2017 O O . ALA A 1 260 ? 0.131 -11.788 17.769 1.00 96.62 260 ALA A O 1
ATOM 2018 N N . VAL A 1 261 ? 0.220 -10.206 16.169 1.00 94.06 261 VAL A N 1
ATOM 2019 C CA . VAL A 1 261 ? 1.685 -10.091 16.144 1.00 94.06 261 VAL A CA 1
ATOM 2020 C C . VAL A 1 261 ? 2.206 -9.010 17.096 1.00 94.06 261 VAL A C 1
ATOM 2022 O O . VAL A 1 261 ? 3.151 -9.262 17.839 1.00 94.06 261 VAL A O 1
ATOM 2025 N N . PHE A 1 262 ? 1.605 -7.818 17.100 1.00 92.56 262 PHE A N 1
ATOM 2026 C CA . PHE A 1 262 ? 2.191 -6.616 17.713 1.00 92.56 262 PHE A CA 1
ATOM 2027 C C . PHE A 1 262 ? 1.500 -6.138 18.988 1.00 92.56 262 PHE A C 1
ATOM 2029 O O . PHE A 1 262 ? 2.004 -5.213 19.625 1.00 92.56 262 PHE A O 1
ATOM 2036 N N . SER A 1 263 ? 0.365 -6.727 19.379 1.00 95.50 263 SER A N 1
ATOM 2037 C CA . SER A 1 263 ? -0.308 -6.295 20.606 1.00 95.50 263 SER A CA 1
ATOM 2038 C C . SER A 1 263 ? 0.601 -6.508 21.826 1.00 95.50 263 SER A C 1
ATOM 2040 O O . SER A 1 263 ? 1.198 -7.586 21.954 1.00 95.50 263 SER A O 1
ATOM 2042 N N . PRO A 1 264 ? 0.708 -5.533 22.751 1.00 95.31 264 PRO A N 1
ATOM 2043 C CA . PRO A 1 264 ? 1.525 -5.689 23.953 1.00 95.31 264 PRO A CA 1
ATOM 2044 C C . PRO A 1 264 ? 0.949 -6.750 24.902 1.00 95.31 264 PRO A C 1
ATOM 2046 O O . PRO A 1 264 ? 1.702 -7.384 25.642 1.00 95.31 264 PRO A O 1
ATOM 2049 N N . TRP A 1 265 ? -0.358 -7.020 24.833 1.00 97.06 265 TRP A N 1
ATOM 2050 C CA . TRP A 1 265 ? -1.044 -7.956 25.723 1.00 97.06 265 TRP A CA 1
ATOM 2051 C C . TRP A 1 265 ? -1.131 -9.364 25.137 1.00 97.06 265 TRP A C 1
ATOM 2053 O O . TRP A 1 265 ? -1.597 -9.578 24.016 1.00 97.06 265 TRP A O 1
ATOM 2063 N N . GLU A 1 266 ? -0.716 -10.357 25.921 1.00 97.75 266 GLU A N 1
ATOM 2064 C CA . GLU A 1 266 ? -0.706 -11.756 25.486 1.00 97.75 266 GLU A CA 1
ATOM 2065 C C . GLU A 1 266 ? -2.113 -12.290 25.187 1.00 97.75 266 GLU A C 1
ATOM 2067 O O . GLU A 1 266 ? -2.296 -13.004 24.197 1.00 97.75 266 GLU A O 1
ATOM 2072 N N . ALA A 1 267 ? -3.116 -11.921 25.993 1.00 97.56 267 ALA A N 1
ATOM 2073 C CA . ALA A 1 267 ? -4.493 -12.356 25.774 1.00 97.56 267 ALA A CA 1
ATOM 2074 C C . ALA A 1 267 ? -5.044 -11.844 24.435 1.00 97.56 267 ALA A C 1
ATOM 2076 O O . ALA A 1 267 ? -5.711 -12.589 23.711 1.00 97.56 267 ALA A O 1
ATOM 2077 N N . VAL A 1 268 ? -4.712 -10.603 24.068 1.00 97.75 268 VAL A N 1
ATOM 2078 C CA . VAL A 1 268 ? -5.107 -10.002 22.787 1.00 97.75 268 VAL A CA 1
ATOM 2079 C C . VAL A 1 268 ? -4.424 -10.722 21.629 1.00 97.75 268 VAL A C 1
ATOM 2081 O O . VAL A 1 268 ? -5.117 -11.128 20.695 1.00 97.75 268 VAL A O 1
ATOM 2084 N N . ARG A 1 269 ? -3.109 -10.982 21.716 1.00 98.19 269 ARG A N 1
ATOM 2085 C CA . ARG A 1 269 ? -2.384 -11.743 20.682 1.00 98.19 269 ARG A CA 1
ATOM 2086 C C . ARG A 1 269 ? -3.008 -13.119 20.441 1.00 98.19 269 ARG A C 1
ATOM 2088 O O . ARG A 1 269 ? -3.285 -13.478 19.298 1.00 98.19 269 ARG A O 1
ATOM 2095 N N . LYS A 1 270 ? -3.292 -13.871 21.513 1.00 98.19 270 LYS A N 1
ATOM 2096 C CA . LYS A 1 270 ? -3.937 -15.195 21.430 1.00 98.19 270 LYS A CA 1
ATOM 2097 C C . LYS A 1 270 ? -5.340 -15.117 20.827 1.00 98.19 270 LYS A C 1
ATOM 2099 O O . LYS A 1 270 ? -5.662 -15.897 19.934 1.00 98.19 270 LYS A O 1
ATOM 2104 N N . SER A 1 271 ? -6.165 -14.176 21.288 1.00 97.88 271 SER A N 1
ATOM 2105 C CA . SER A 1 271 ? -7.548 -14.022 20.816 1.00 97.88 271 SER A CA 1
ATOM 2106 C C . SER A 1 271 ? -7.620 -13.614 19.341 1.00 97.88 271 SER A C 1
ATOM 2108 O O . SER A 1 271 ? -8.441 -14.151 18.591 1.00 97.88 271 SER A O 1
ATOM 2110 N N . ALA A 1 272 ? -6.744 -12.698 18.916 1.00 97.56 272 ALA A N 1
ATOM 2111 C CA . ALA A 1 272 ? -6.641 -12.257 17.531 1.00 97.56 272 ALA A CA 1
ATOM 2112 C C . ALA A 1 272 ? -6.087 -13.370 16.631 1.00 97.56 272 ALA A C 1
ATOM 2114 O O . ALA A 1 272 ? -6.666 -13.652 15.586 1.00 97.56 272 ALA A O 1
ATOM 2115 N N . GLY A 1 273 ? -5.042 -14.077 17.078 1.00 96.81 273 GLY A N 1
ATOM 2116 C CA . GLY A 1 273 ? -4.492 -15.235 16.373 1.00 96.81 273 GLY A CA 1
ATOM 2117 C C . GLY A 1 273 ? -5.523 -16.346 16.166 1.00 96.81 273 GLY A C 1
ATOM 2118 O O . GLY A 1 273 ? -5.612 -16.903 15.079 1.00 96.81 273 GLY A O 1
ATOM 2119 N N . ALA A 1 274 ? -6.373 -16.607 17.163 1.00 97.38 274 ALA A N 1
ATOM 2120 C CA . ALA A 1 274 ? -7.477 -17.563 17.058 1.00 97.38 274 ALA A CA 1
ATOM 2121 C C . ALA A 1 274 ? -8.632 -17.096 16.149 1.00 97.38 274 ALA A C 1
ATOM 2123 O O . ALA A 1 274 ? -9.489 -17.903 15.800 1.00 97.38 274 ALA A O 1
ATOM 2124 N N . ALA A 1 275 ? -8.678 -15.814 15.769 1.00 96.12 275 ALA A N 1
ATOM 2125 C CA . ALA A 1 275 ? -9.683 -15.256 14.860 1.00 96.12 275 ALA A CA 1
ATOM 2126 C C . ALA A 1 275 ? -9.237 -15.240 13.381 1.00 96.12 275 ALA A C 1
ATOM 2128 O O . ALA A 1 275 ? -10.044 -14.911 12.511 1.00 96.12 275 ALA A O 1
ATOM 2129 N N . LEU A 1 276 ? -7.973 -15.576 13.100 1.00 95.25 276 LEU A N 1
ATOM 2130 C CA . LEU A 1 276 ? -7.408 -15.648 11.748 1.00 95.25 276 LEU A CA 1
ATOM 2131 C C . LEU A 1 276 ? -7.699 -16.950 10.972 1.00 95.25 276 LEU A C 1
ATOM 2133 O O . LEU A 1 276 ? -7.740 -16.876 9.743 1.00 95.25 276 LEU A O 1
ATOM 2137 N N . PRO A 1 277 ? -7.899 -18.134 11.592 1.00 94.06 277 PRO A N 1
ATOM 2138 C CA . PRO A 1 277 ? -8.270 -19.331 10.845 1.00 94.06 277 PRO A CA 1
ATOM 2139 C C . PRO A 1 277 ? -9.523 -19.098 9.990 1.00 94.06 277 PRO A C 1
ATOM 2141 O O . PRO A 1 277 ? -10.537 -18.610 10.483 1.00 94.06 277 PRO A O 1
ATOM 2144 N N . GLY A 1 278 ? -9.442 -19.439 8.701 1.00 89.50 278 GLY A N 1
ATOM 2145 C CA . GLY A 1 278 ? -10.518 -19.223 7.726 1.00 89.50 278 GLY A CA 1
ATOM 2146 C C . GLY A 1 278 ? -10.473 -17.875 6.997 1.00 89.50 278 GLY A C 1
ATOM 2147 O O . GLY A 1 278 ? -11.229 -17.688 6.047 1.00 89.50 278 GLY A O 1
ATOM 2148 N N . ARG A 1 279 ? -9.578 -16.954 7.380 1.00 92.94 279 ARG A N 1
ATOM 2149 C CA . ARG A 1 279 ? -9.322 -15.727 6.612 1.00 92.94 279 ARG A CA 1
ATOM 2150 C C . ARG A 1 279 ? -8.499 -16.030 5.349 1.00 92.94 279 ARG A C 1
ATOM 2152 O O . ARG A 1 279 ? -7.584 -16.856 5.430 1.00 92.94 279 ARG A O 1
ATOM 2159 N N . PRO A 1 280 ? -8.776 -15.376 4.204 1.00 92.31 280 PRO A N 1
ATOM 2160 C CA . PRO A 1 280 ? -7.922 -15.466 3.021 1.00 92.31 280 PRO A CA 1
ATOM 2161 C C . PRO A 1 280 ? -6.488 -15.042 3.360 1.00 92.31 280 PRO A C 1
ATOM 2163 O O . PRO A 1 280 ? -6.272 -14.021 4.007 1.00 92.31 280 PRO A O 1
ATOM 2166 N N . LEU A 1 281 ? -5.492 -15.844 2.979 1.00 89.44 281 LEU A N 1
ATOM 2167 C CA . LEU A 1 281 ? -4.093 -15.561 3.328 1.00 89.44 281 LEU A CA 1
ATOM 2168 C C . LEU A 1 281 ? -3.564 -14.312 2.612 1.00 89.44 281 LEU A C 1
ATOM 2170 O O . LEU A 1 281 ? -2.748 -13.579 3.165 1.00 89.44 281 LEU A O 1
ATOM 2174 N N . ASP A 1 282 ? -4.052 -14.057 1.403 1.00 88.25 282 ASP A N 1
ATOM 2175 C CA . ASP A 1 282 ? -3.783 -12.860 0.610 1.00 88.25 282 ASP A CA 1
ATOM 2176 C C . ASP A 1 282 ? -4.257 -11.567 1.285 1.00 88.25 282 ASP A C 1
ATOM 2178 O O . ASP A 1 282 ? -3.717 -10.506 0.977 1.00 88.25 282 ASP A O 1
ATOM 2182 N N . ASP A 1 283 ? -5.167 -11.647 2.262 1.00 86.44 283 ASP A N 1
ATOM 2183 C CA . ASP A 1 283 ? -5.623 -10.464 2.990 1.00 86.44 283 ASP A CA 1
ATOM 2184 C C . ASP A 1 283 ? -4.577 -9.890 3.962 1.00 86.44 283 ASP A C 1
ATOM 2186 O O . ASP A 1 283 ? -4.688 -8.734 4.364 1.00 86.44 283 ASP A O 1
ATOM 2190 N N . PHE A 1 284 ? -3.613 -10.685 4.436 1.00 86.44 284 PHE A N 1
ATOM 2191 C CA . PHE A 1 284 ? -2.736 -10.239 5.531 1.00 86.44 284 PHE A CA 1
ATOM 2192 C C . PHE A 1 284 ? -1.313 -10.799 5.500 1.00 86.44 284 PHE A C 1
ATOM 2194 O O . PHE A 1 284 ? -0.397 -10.157 6.016 1.00 86.44 284 PHE A O 1
ATOM 2201 N N . VAL A 1 285 ? -1.082 -11.972 4.902 1.00 87.44 285 VAL A N 1
ATOM 2202 C CA . VAL A 1 285 ? 0.264 -12.562 4.810 1.00 87.44 285 VAL A CA 1
ATOM 2203 C C . VAL A 1 285 ? 1.244 -11.641 4.081 1.00 87.44 285 VAL A C 1
ATOM 2205 O O . VAL A 1 285 ? 2.357 -11.477 4.582 1.00 87.44 285 VAL A O 1
ATOM 2208 N N . PRO A 1 286 ? 0.892 -11.007 2.949 1.00 85.38 286 PRO A N 1
ATOM 2209 C CA . PRO A 1 286 ? 1.838 -10.155 2.239 1.00 85.38 286 PRO A CA 1
ATOM 2210 C C . PRO A 1 286 ? 2.315 -8.957 3.063 1.00 85.38 286 PRO A C 1
ATOM 2212 O O . PRO A 1 286 ? 3.518 -8.694 3.098 1.00 85.38 286 PRO A O 1
ATOM 2215 N N . ASP A 1 287 ? 1.414 -8.289 3.789 1.00 82.00 287 ASP A N 1
ATOM 2216 C CA . ASP A 1 287 ? 1.776 -7.186 4.681 1.00 82.00 287 ASP A CA 1
ATOM 2217 C C . ASP A 1 287 ? 2.657 -7.669 5.839 1.00 82.00 287 ASP A C 1
ATOM 2219 O O . ASP A 1 287 ? 3.669 -7.037 6.141 1.00 82.00 287 ASP A O 1
ATOM 2223 N N . LEU A 1 288 ? 2.348 -8.826 6.440 1.00 84.19 288 LEU A N 1
ATOM 2224 C CA . LEU A 1 288 ? 3.196 -9.424 7.479 1.00 84.19 288 LEU A CA 1
ATOM 2225 C C . LEU A 1 288 ? 4.595 -9.780 6.955 1.00 84.19 288 LEU A C 1
ATOM 2227 O O . LEU A 1 288 ? 5.592 -9.478 7.609 1.00 84.19 288 LEU A O 1
ATOM 2231 N N . LEU A 1 289 ? 4.694 -10.374 5.763 1.00 82.88 289 LEU A N 1
ATOM 2232 C CA . LEU A 1 289 ? 5.978 -10.645 5.111 1.00 82.88 289 LEU A CA 1
ATOM 2233 C C . LEU A 1 289 ? 6.733 -9.346 4.814 1.00 82.88 289 LEU A C 1
ATOM 2235 O O . LEU A 1 289 ? 7.952 -9.298 4.961 1.00 82.88 289 LEU A O 1
ATOM 2239 N N . GLY A 1 290 ? 6.017 -8.282 4.443 1.00 76.62 290 GLY A N 1
ATOM 2240 C CA . GLY A 1 290 ? 6.573 -6.946 4.259 1.00 76.62 290 GLY A CA 1
ATOM 2241 C C . GLY A 1 290 ? 7.272 -6.409 5.510 1.00 76.62 290 GLY A C 1
ATOM 2242 O O . GLY A 1 290 ? 8.300 -5.750 5.380 1.00 76.62 290 GLY A O 1
ATOM 2243 N N . LEU A 1 291 ? 6.774 -6.745 6.704 1.00 73.38 291 LEU A N 1
ATOM 2244 C CA . LEU A 1 291 ? 7.379 -6.367 7.989 1.00 73.38 291 LEU A CA 1
ATOM 2245 C C . LEU A 1 291 ? 8.626 -7.194 8.332 1.00 73.38 291 LEU A C 1
ATOM 2247 O O . LEU A 1 291 ? 9.497 -6.716 9.054 1.00 73.38 291 LEU A O 1
ATOM 2251 N N . LEU A 1 292 ? 8.734 -8.414 7.799 1.00 74.62 292 LEU A N 1
ATOM 2252 C CA . LEU A 1 292 ? 9.914 -9.272 7.952 1.00 74.62 292 LEU A CA 1
ATOM 2253 C C . LEU A 1 292 ? 11.038 -8.917 6.975 1.00 74.62 292 LEU A C 1
ATOM 2255 O O . LEU A 1 292 ? 12.169 -9.374 7.147 1.00 74.62 292 LEU A O 1
ATOM 2259 N N . ARG A 1 293 ? 10.757 -8.107 5.946 1.00 64.94 293 ARG A N 1
ATOM 2260 C CA . ARG A 1 293 ? 11.798 -7.601 5.052 1.00 64.94 293 ARG A CA 1
ATOM 2261 C C . ARG A 1 293 ? 12.628 -6.581 5.818 1.00 64.94 293 ARG A C 1
ATOM 2263 O O . ARG A 1 293 ? 12.247 -5.421 5.959 1.00 64.94 293 ARG A O 1
ATOM 2270 N N . THR A 1 294 ? 13.808 -7.001 6.259 1.00 47.72 294 THR A N 1
ATOM 2271 C CA . THR A 1 294 ? 14.899 -6.068 6.516 1.00 47.72 294 THR A CA 1
ATOM 2272 C C . THR A 1 294 ? 15.095 -5.219 5.259 1.00 47.72 294 THR A C 1
ATOM 2274 O O . THR A 1 294 ? 15.099 -5.771 4.150 1.00 47.72 294 THR A O 1
ATOM 2277 N N . PRO A 1 295 ? 15.228 -3.883 5.376 1.00 49.62 295 PRO A N 1
ATOM 2278 C CA . PRO A 1 295 ? 15.677 -3.105 4.239 1.00 49.62 295 PRO A CA 1
ATOM 2279 C C . PRO A 1 295 ? 16.984 -3.741 3.780 1.00 49.62 295 PRO A C 1
ATOM 2281 O O . PRO A 1 295 ? 17.897 -3.930 4.587 1.00 49.62 295 PRO A O 1
ATOM 2284 N N . ILE A 1 296 ? 17.056 -4.111 2.501 1.00 42.16 296 ILE A N 1
ATOM 2285 C CA . ILE A 1 296 ? 18.341 -4.385 1.877 1.00 42.16 296 ILE A CA 1
ATOM 2286 C C . ILE A 1 296 ? 19.053 -3.038 1.940 1.00 42.16 296 ILE A C 1
ATOM 2288 O O . ILE A 1 296 ? 18.841 -2.171 1.095 1.00 42.16 296 ILE A O 1
ATOM 2292 N N . LYS A 1 297 ? 19.833 -2.830 3.004 1.00 34.56 297 LYS A N 1
ATOM 2293 C CA . LYS A 1 297 ? 20.956 -1.916 2.960 1.00 34.56 297 LYS A CA 1
ATOM 2294 C C . LYS A 1 297 ? 21.889 -2.550 1.945 1.00 34.56 297 LYS A C 1
ATOM 2296 O O . LYS A 1 297 ? 22.696 -3.413 2.270 1.00 34.56 297 LYS A O 1
ATOM 2301 N N . SER A 1 298 ? 21.688 -2.215 0.677 1.00 38.59 298 SER A N 1
ATOM 2302 C CA . SER A 1 298 ? 22.836 -2.133 -0.194 1.00 38.59 298 SER A CA 1
ATOM 2303 C C . SER A 1 298 ? 23.639 -1.000 0.420 1.00 38.59 298 SER A C 1
ATOM 2305 O O . SER A 1 298 ? 23.223 0.155 0.320 1.00 38.59 298 SER A O 1
ATOM 2307 N N . ASP A 1 299 ? 24.677 -1.345 1.175 1.00 30.56 299 ASP A N 1
ATOM 2308 C CA . ASP A 1 299 ? 25.733 -0.391 1.464 1.00 30.56 299 ASP A CA 1
ATOM 2309 C C . ASP A 1 299 ? 26.244 0.052 0.082 1.00 30.56 299 ASP A C 1
ATOM 2311 O O . ASP A 1 299 ? 26.922 -0.700 -0.621 1.00 30.56 299 ASP A O 1
ATOM 2315 N N . LEU A 1 300 ? 25.735 1.202 -0.359 1.00 35.66 300 LEU A N 1
ATOM 2316 C CA . LEU A 1 300 ? 26.113 1.939 -1.558 1.00 35.66 300 LEU A CA 1
ATOM 2317 C C . LEU A 1 300 ? 26.793 3.217 -1.087 1.00 35.66 300 LEU A C 1
ATOM 2319 O O . LEU A 1 300 ? 26.218 3.869 -0.183 1.00 35.66 300 LEU A O 1
#

Nearest PDB structures (foldseek):
  5n3u-assembly1_B-2  TM=7.050E-01  e=9.989E-01  Nostoc sp. PCC 7120 = FACHB-418
  6g4j-assembly1_B  TM=6.368E-01  e=7.180E-01  synthetic construct
  3ltm-assembly1_B  TM=5.624E-01  e=2.335E+00  synthetic construct
  7p0h-assembly2_B  TM=3.263E-01  e=4.696E-01  synthetic construct
  4xl5-assembly1_C  TM=2.819E-01  e=2.125E+00  synthetic construct

pLDDT: mean 81.71, std 20.0, range [26.03, 98.19]

Solvent-accessible surface area (backbone atoms 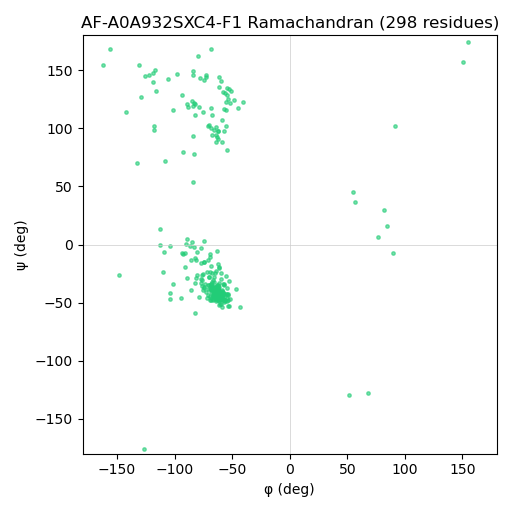only — not comparable to full-atom values): 17226 Å² total; per-residue (Å²): 143,82,84,79,80,87,72,79,76,74,84,74,68,76,92,65,79,74,48,84,56,93,69,85,75,78,54,94,71,62,73,75,73,58,82,24,51,65,60,46,52,50,50,59,56,53,40,76,80,38,95,67,65,48,39,72,72,35,46,66,48,35,70,78,29,76,81,16,63,67,32,38,46,66,40,47,30,41,77,60,86,95,41,81,36,48,45,79,57,45,59,60,57,59,65,68,39,70,69,51,50,52,46,53,56,53,56,72,72,48,59,102,42,28,69,44,24,44,54,50,16,54,55,24,53,79,66,76,32,63,71,59,16,50,55,23,46,54,48,13,56,75,59,47,40,72,90,46,47,65,63,48,38,47,74,71,50,30,44,79,54,96,94,37,80,33,44,62,67,55,48,52,52,51,52,53,52,49,52,51,38,52,52,11,31,74,71,36,37,73,60,51,51,60,45,55,69,43,47,80,73,42,73,71,54,25,53,53,49,51,57,50,44,66,74,70,62,56,80,67,31,46,55,21,36,50,66,63,24,48,72,71,46,70,70,44,20,43,50,30,43,63,59,36,56,81,42,87,50,47,69,33,48,31,50,33,50,48,33,33,73,68,43,92,42,67,69,40,15,52,56,18,49,70,53,45,76,91,56,65,58,81,42,33,51,58,44,55,52,41,64,67,53,71,77,81,74,70,90,112

Radius of gyration: 26.63 Å; Cα contacts (8 Å, |Δi|>4): 281; chains: 1; bounding box: 56×59×74 Å

Secondary structure (DSSP, 8-state):
--PPP----------------------SS--PPPTTHHHHHHHHHHHHTS---HHHHHHHHHHH-TT-HHHHHHTTEEEETTEEEEHHHHHHHHTS-HHHHHHHHHHHHS-SSHHHHHHHHHHHHTTT-HHHHHHHHHHHHHT--GGGHHHHHHHTT-EEETTEEE-HHHHHHHHHHHHHHHHHHHHHHHHHHHHHHHHTT-HHHHHHHHHHHHHH--GGGHHHHHHHTTTT-HHHHHHHHHHHTT--SHHHHHHHHHHHHH-SSHHHHHHHHTT-TTS-GGGTHHHHHHHH--------

Mean predicted aligned error: 14.01 Å

Foldseek 3Di:
DDDDDDDPPPPCPPDDPQPPDDDDPQDPPRPPPQQCVVQQVVLVVVCVVHDDQLLVSLVVVCVVRVPRPVSLVSNQWDDDPPDTDHVVVVVVVCVPPPLSVVLVVLVVPFDLALVSLCVSLVVCVVVVNLVSNLVSLVSNVVRDVDPCVQVSLVSNQWDDDPNDTDHPVRVVVVVVVVVLLVQLCVPPVVVLLVLQVQCPPDDVSVVVSLVVCLVPDAPSNLSVLLVRQCQDDPRSVLSSLVSLLVHADLSSLQSLVCQLPPRPDPVSVVSSVVSNPPHDCSSHVSSVVSSVDDPPPPVD

Sequence (300 aa):
MQRLPRIHAAIAVASFSIAVTAHGATPKNSVKPDPGRDAVRNVLRAEVAGPIDRRAQLANAIEKTPDSAIAHWQAGYVRAGSDWRRFEDSARAALSGESLLAYRQQRARAQRTAADQLKLADWCRARNLPDQERAHLFAVLALGAGDAVEQIAGRLGYQQIGGRWLSREQLLEWNELNRRAEQSLKKWEPQLTKQAERLARSPAQREQAVAGLKKSVDLSAVAAIEYVLAGRDEETALVAVELLRPMEGFEASLALARQAVFSPWEAVRKSAGAALPGRPLDDFVPDLLGLLRTPIKSDL